Protein AF-A0A7J8YFL5-F1 (afdb_monomer)

InterPro domains:
  IPR005123 Oxoglutarate/iron-dependent dioxygenase domain [PS51471] (5-113)
  IPR039575 Prolyl 3-hydroxylase [PTHR14049] (1-315)
  IPR044862 Prolyl 4-hydroxylase alpha subunit, Fe(2+) 2OG dioxygenase domain [PF13640] (27-111)

Structure (mmCIF, N/CA/C/O backbone):
data_AF-A0A7J8YFL5-F1
#
_entry.id   AF-A0A7J8YFL5-F1
#
loop_
_atom_site.group_PDB
_atom_site.id
_atom_site.type_symbol
_atom_site.label_atom_id
_atom_site.label_alt_id
_atom_site.label_comp_id
_atom_site.label_asym_id
_atom_site.label_entity_id
_atom_site.label_seq_id
_atom_site.pdbx_PDB_ins_code
_atom_site.Cartn_x
_atom_site.Cartn_y
_atom_site.Cartn_z
_atom_site.occupancy
_atom_site.B_iso_or_equiv
_atom_site.auth_seq_id
_atom_site.auth_comp_id
_atom_site.auth_asym_id
_atom_site.auth_atom_id
_atom_site.pdbx_PDB_model_num
ATOM 1 N N . ARG A 1 1 ? 15.145 -11.998 -7.027 1.00 81.50 1 ARG A N 1
ATOM 2 C CA . ARG A 1 1 ? 14.182 -12.440 -8.071 1.00 81.50 1 ARG A CA 1
ATOM 3 C C . ARG A 1 1 ? 13.509 -11.292 -8.818 1.00 81.50 1 ARG A C 1
ATOM 5 O O . ARG A 1 1 ? 13.766 -11.182 -10.003 1.00 81.50 1 ARG A O 1
ATOM 12 N N . LEU A 1 2 ? 12.669 -10.441 -8.204 1.00 89.06 2 LEU A N 1
ATOM 13 C CA . LEU A 1 2 ? 12.034 -9.346 -8.968 1.00 89.06 2 LEU A CA 1
ATOM 14 C C . LEU A 1 2 ? 13.072 -8.331 -9.475 1.00 89.06 2 LEU A C 1
ATOM 16 O O . LEU A 1 2 ? 13.098 -8.052 -10.666 1.00 89.06 2 LEU A O 1
ATOM 20 N N . LYS A 1 3 ? 13.992 -7.896 -8.602 1.00 91.50 3 LYS A N 1
ATOM 21 C CA . LYS A 1 3 ? 15.168 -7.089 -8.968 1.00 91.50 3 LYS A CA 1
ATOM 22 C C . LYS A 1 3 ? 15.967 -7.709 -10.123 1.00 91.50 3 LYS A C 1
ATOM 24 O O . LYS A 1 3 ? 16.126 -7.070 -11.149 1.00 91.50 3 LYS A O 1
ATOM 29 N N . GLU A 1 4 ? 16.381 -8.972 -9.990 1.00 90.88 4 GLU A N 1
ATOM 30 C CA . GLU A 1 4 ? 17.092 -9.709 -11.055 1.00 90.88 4 GLU A CA 1
ATOM 31 C C . GLU A 1 4 ? 16.328 -9.685 -12.387 1.00 90.88 4 GLU A C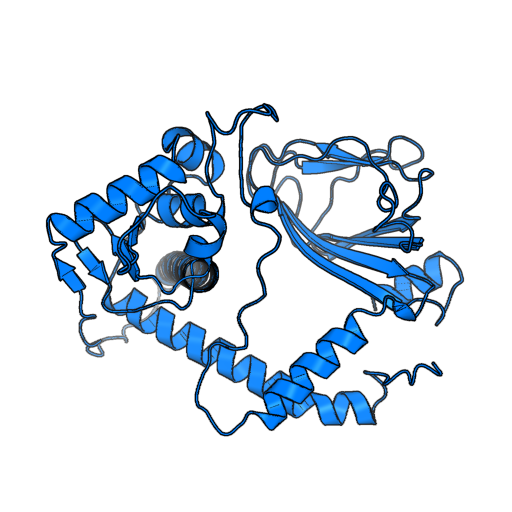 1
ATOM 33 O O . GLU A 1 4 ? 16.935 -9.563 -13.444 1.00 90.88 4 GLU A O 1
ATOM 38 N N . LYS A 1 5 ? 14.989 -9.778 -12.359 1.00 93.62 5 LYS A N 1
ATOM 39 C CA . LYS A 1 5 ? 14.188 -9.745 -13.585 1.00 93.62 5 LYS A CA 1
ATOM 40 C C . LYS A 1 5 ? 14.156 -8.359 -14.227 1.00 93.62 5 LYS A C 1
ATOM 42 O O . LYS A 1 5 ? 14.145 -8.266 -15.452 1.00 93.62 5 LYS A O 1
ATOM 47 N N . VAL A 1 6 ? 14.146 -7.299 -13.419 1.00 95.69 6 VAL A N 1
ATOM 48 C CA . VAL A 1 6 ? 14.286 -5.913 -13.893 1.00 95.69 6 VAL A CA 1
ATOM 49 C C . VAL A 1 6 ? 15.662 -5.719 -14.523 1.00 95.69 6 VAL A C 1
ATOM 51 O O . VAL A 1 6 ? 15.753 -5.230 -15.645 1.00 95.69 6 VAL A O 1
ATOM 54 N N . GLU A 1 7 ? 16.709 -6.179 -13.841 1.00 94.62 7 GLU A N 1
ATOM 55 C CA . GLU A 1 7 ? 18.085 -6.129 -14.328 1.00 94.62 7 GLU A CA 1
ATOM 56 C C . GLU A 1 7 ? 18.258 -6.855 -15.670 1.00 94.62 7 GLU A C 1
ATOM 58 O O . GLU A 1 7 ? 18.759 -6.261 -16.620 1.00 94.6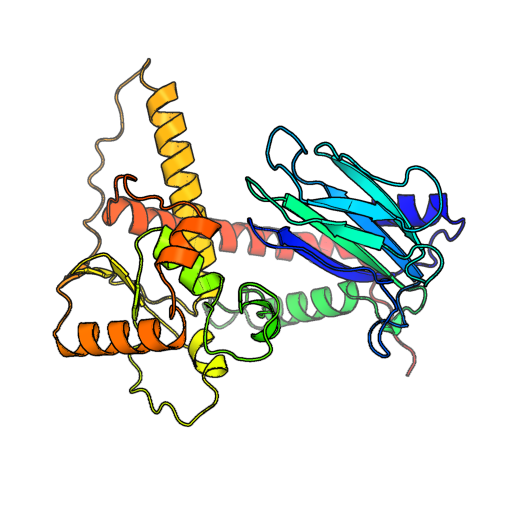2 7 GLU A O 1
ATOM 63 N N . GLU A 1 8 ? 17.763 -8.092 -15.787 1.00 95.56 8 GLU A N 1
ATOM 64 C CA . GLU A 1 8 ? 17.774 -8.877 -17.033 1.00 95.56 8 GLU A CA 1
ATOM 65 C C . GLU A 1 8 ? 16.999 -8.169 -18.160 1.00 95.56 8 GLU A C 1
ATOM 67 O O . GLU A 1 8 ? 17.420 -8.163 -19.315 1.00 95.56 8 GLU A O 1
ATOM 72 N N . THR A 1 9 ? 15.856 -7.553 -17.836 1.00 95.31 9 THR A N 1
ATOM 73 C CA . THR A 1 9 ? 14.994 -6.881 -18.825 1.00 95.31 9 THR A CA 1
ATOM 74 C C . THR A 1 9 ? 15.663 -5.642 -19.419 1.00 95.31 9 THR A C 1
ATOM 76 O O . THR A 1 9 ? 15.479 -5.353 -20.602 1.00 95.31 9 THR A O 1
ATOM 79 N N . PHE A 1 10 ? 16.438 -4.911 -18.616 1.00 95.56 10 PHE A N 1
ATOM 80 C CA . PHE A 1 10 ? 17.089 -3.668 -19.034 1.00 95.56 10 PHE A CA 1
ATOM 81 C C . PHE A 1 10 ? 18.597 -3.803 -19.292 1.00 95.56 10 PHE A C 1
ATOM 83 O O . PHE A 1 10 ? 19.226 -2.802 -19.641 1.00 95.56 10 PHE A O 1
ATOM 90 N N . GLY A 1 11 ? 19.164 -5.009 -19.168 1.00 95.19 11 GLY A N 1
ATOM 91 C CA . GLY A 1 11 ? 20.590 -5.282 -19.374 1.00 95.19 11 GLY A CA 1
ATOM 92 C C . GLY A 1 11 ? 21.482 -4.504 -18.407 1.00 95.19 11 GLY A C 1
ATOM 93 O O . GLY A 1 11 ? 22.423 -3.838 -18.839 1.00 95.19 11 GLY A O 1
ATOM 94 N N . CYS A 1 12 ? 21.111 -4.498 -17.126 1.00 91.62 12 CYS A N 1
ATOM 95 C CA . CYS A 1 12 ? 21.795 -3.766 -16.059 1.00 91.62 12 CYS A CA 1
ATOM 96 C C . CYS A 1 12 ? 22.058 -4.631 -14.822 1.00 91.62 12 CYS A C 1
ATOM 98 O O . CYS A 1 12 ? 21.867 -4.213 -13.679 1.00 91.62 12 CYS A O 1
ATOM 100 N N . GLU A 1 13 ? 22.470 -5.870 -15.064 1.00 91.19 13 GLU A N 1
ATOM 101 C CA . GLU A 1 13 ? 22.782 -6.859 -14.041 1.00 91.19 13 GLU A CA 1
ATOM 102 C C . GLU A 1 13 ? 23.753 -6.322 -12.990 1.00 91.19 13 GLU A C 1
ATOM 104 O O . GLU A 1 13 ? 24.840 -5.842 -13.308 1.00 91.19 13 GLU A O 1
ATOM 109 N N . TYR A 1 14 ? 23.358 -6.455 -11.718 1.00 85.81 14 TYR A N 1
ATOM 110 C CA . TYR A 1 14 ? 24.109 -6.007 -10.541 1.00 85.81 14 TYR A CA 1
ATOM 111 C C . TYR A 1 14 ? 24.284 -4.486 -10.403 1.00 85.81 14 TYR A C 1
ATOM 113 O O . TYR A 1 14 ? 25.015 -4.042 -9.517 1.00 85.81 14 TYR A O 1
ATOM 121 N N . GLU A 1 15 ? 23.618 -3.682 -11.233 1.00 90.44 15 GLU A N 1
ATOM 122 C CA . GLU A 1 15 ? 23.730 -2.218 -11.206 1.00 90.44 15 GLU A CA 1
ATOM 123 C C . GLU A 1 15 ? 22.606 -1.542 -10.413 1.00 90.44 15 GLU A C 1
ATOM 125 O O . GLU A 1 15 ? 22.620 -0.320 -10.270 1.00 90.44 15 GLU A O 1
ATOM 130 N N . LEU A 1 16 ? 21.619 -2.299 -9.918 1.00 92.56 16 LEU A N 1
ATOM 131 C CA . LEU A 1 16 ? 20.460 -1.738 -9.225 1.00 92.56 16 LEU A CA 1
ATOM 132 C C . LEU A 1 16 ? 20.540 -1.907 -7.711 1.00 92.56 16 LEU A C 1
ATOM 134 O O . LEU A 1 16 ? 21.019 -2.914 -7.193 1.00 92.56 16 LEU A O 1
ATOM 138 N N . VAL A 1 17 ? 19.972 -0.948 -6.993 1.00 92.25 17 VAL A N 1
ATOM 139 C CA . VAL A 1 17 ? 19.545 -1.077 -5.597 1.00 92.25 17 VAL A CA 1
ATOM 140 C C . VAL A 1 17 ? 18.040 -0.851 -5.512 1.00 92.25 17 VAL A C 1
ATOM 142 O O . VAL A 1 17 ? 17.456 -0.171 -6.362 1.00 92.25 17 VAL A O 1
ATOM 145 N N . THR A 1 18 ? 17.399 -1.442 -4.507 1.00 93.00 18 THR A N 1
ATOM 146 C CA . THR A 1 18 ? 16.000 -1.129 -4.201 1.00 93.00 18 THR A CA 1
ATOM 147 C C . THR A 1 18 ? 15.978 0.239 -3.528 1.00 93.00 18 THR A C 1
ATOM 149 O O . THR A 1 18 ? 16.601 0.421 -2.489 1.00 93.00 18 THR A O 1
ATOM 152 N N . GLU A 1 19 ? 15.313 1.214 -4.139 1.00 93.50 19 GLU A N 1
ATOM 153 C CA . GLU A 1 19 ? 15.181 2.565 -3.581 1.00 93.50 19 GLU A CA 1
ATOM 154 C C . GLU A 1 19 ? 14.078 2.631 -2.532 1.00 93.50 19 GLU A C 1
ATOM 156 O O . GLU A 1 19 ? 14.226 3.282 -1.498 1.00 93.50 19 GLU A O 1
ATOM 161 N N . PHE A 1 20 ? 12.960 1.968 -2.824 1.00 91.88 20 PHE A N 1
ATOM 162 C CA . PHE A 1 20 ? 11.805 1.918 -1.948 1.00 91.88 20 PHE A CA 1
ATOM 163 C C . PHE A 1 20 ? 10.905 0.733 -2.306 1.00 91.88 20 PHE A C 1
ATOM 165 O O . PHE A 1 20 ? 10.709 0.420 -3.488 1.00 91.88 20 PHE A O 1
ATOM 172 N N . THR A 1 21 ? 10.300 0.133 -1.285 1.00 89.62 21 THR A N 1
ATOM 173 C CA . THR A 1 21 ? 9.341 -0.963 -1.403 1.00 89.62 21 THR A CA 1
ATOM 174 C C . THR A 1 21 ? 8.010 -0.549 -0.786 1.00 89.62 21 THR A C 1
ATOM 176 O O . THR A 1 21 ? 7.901 -0.294 0.410 1.00 89.62 21 THR A O 1
ATOM 179 N N . GLY A 1 22 ? 6.958 -0.515 -1.599 1.00 88.06 22 GLY A N 1
ATOM 180 C CA . GLY A 1 22 ? 5.602 -0.211 -1.162 1.00 88.06 22 GLY A CA 1
ATOM 181 C C . GLY A 1 22 ? 4.697 -1.432 -1.243 1.00 88.06 22 GLY A C 1
ATOM 182 O O . GLY A 1 22 ? 4.416 -1.917 -2.337 1.00 88.06 22 GLY A O 1
ATOM 183 N N . LEU A 1 23 ? 4.164 -1.885 -0.108 1.00 85.25 23 LEU A N 1
ATOM 184 C CA . LEU A 1 23 ? 2.958 -2.713 -0.090 1.00 85.25 23 LEU A CA 1
ATOM 185 C C . LEU A 1 23 ? 1.747 -1.778 -0.086 1.00 85.25 23 LEU A C 1
ATOM 187 O O . LEU A 1 23 ? 1.500 -1.082 0.897 1.00 85.25 23 LEU A O 1
ATOM 191 N N . ILE A 1 24 ? 1.027 -1.724 -1.201 1.00 85.69 24 ILE A N 1
ATOM 192 C CA . ILE A 1 24 ? 0.003 -0.714 -1.452 1.00 85.69 24 ILE A CA 1
ATOM 193 C C . ILE A 1 24 ? -1.353 -1.386 -1.597 1.00 85.69 24 ILE A C 1
ATOM 195 O O . ILE A 1 24 ? -1.534 -2.279 -2.427 1.00 85.69 24 ILE A 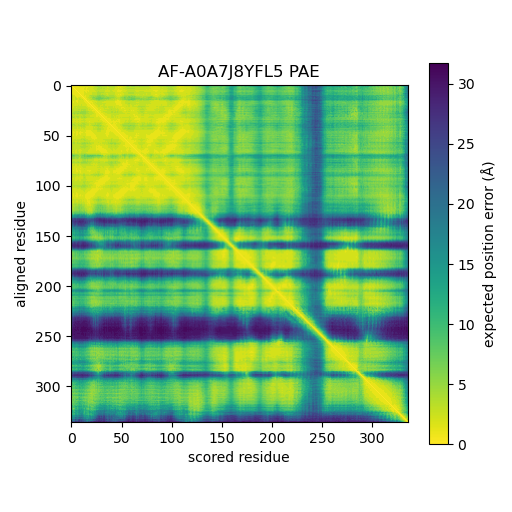O 1
ATOM 199 N N . SER A 1 25 ? -2.306 -0.889 -0.817 1.00 84.88 25 SER A N 1
ATOM 200 C CA . SER A 1 25 ? -3.723 -1.163 -0.985 1.00 84.88 25 SER A CA 1
ATOM 201 C C . SER A 1 25 ? -4.426 0.058 -1.580 1.00 84.88 25 SER A C 1
ATOM 203 O O . SER A 1 25 ? -4.285 1.175 -1.079 1.00 84.88 25 SER A O 1
ATOM 205 N N . TRP A 1 26 ? -5.205 -0.174 -2.633 1.00 85.25 26 TRP A N 1
ATOM 206 C CA . TRP A 1 26 ? -6.111 0.804 -3.221 1.00 85.25 26 TRP A CA 1
ATOM 207 C C . TRP A 1 26 ? -7.545 0.368 -2.942 1.00 85.25 26 TRP A C 1
ATOM 209 O O . TRP A 1 26 ? -8.036 -0.606 -3.516 1.00 85.25 26 TRP A O 1
ATOM 219 N N . SER A 1 27 ? -8.213 1.088 -2.047 1.00 82.44 27 SER A N 1
ATOM 220 C CA . SER A 1 27 ? -9.630 0.879 -1.743 1.00 82.44 27 SER A CA 1
ATOM 221 C C . SER A 1 27 ? -10.528 1.564 -2.770 1.00 82.44 27 SER A C 1
ATOM 223 O O . SER A 1 27 ? -10.075 2.400 -3.552 1.00 82.44 27 SER A O 1
ATOM 225 N N . ARG A 1 28 ? -11.823 1.249 -2.732 1.00 83.50 28 ARG A N 1
ATOM 226 C CA . ARG A 1 28 ? -12.833 1.898 -3.570 1.00 83.50 28 ARG A CA 1
ATOM 227 C C . ARG A 1 28 ? -12.719 3.430 -3.544 1.00 83.50 28 ARG A C 1
ATOM 229 O O . ARG A 1 28 ? -12.615 4.030 -2.477 1.00 83.50 28 ARG A O 1
ATOM 236 N N . GLY A 1 29 ? -12.767 4.064 -4.713 1.00 82.75 29 GLY A N 1
ATOM 237 C CA . GLY A 1 29 ? -12.599 5.509 -4.882 1.00 82.75 29 GLY A CA 1
ATOM 238 C C . GLY A 1 29 ? -11.142 5.968 -5.017 1.00 82.75 29 GLY A C 1
ATOM 239 O O . GLY A 1 29 ? -10.897 7.111 -5.403 1.00 82.75 29 GLY A O 1
ATOM 240 N N . ALA A 1 30 ? -10.162 5.108 -4.721 1.00 86.06 30 ALA A N 1
ATOM 241 C CA . ALA A 1 30 ? -8.756 5.436 -4.913 1.00 86.06 30 ALA A CA 1
ATOM 242 C C . ALA A 1 30 ? -8.391 5.395 -6.404 1.00 86.06 30 ALA A C 1
ATOM 244 O O . ALA A 1 30 ? -8.772 4.476 -7.125 1.00 86.06 30 ALA A O 1
ATOM 245 N N . SER A 1 31 ? -7.637 6.398 -6.848 1.00 91.38 31 SER A N 1
ATOM 246 C CA . SER A 1 31 ? -7.101 6.533 -8.206 1.00 91.38 31 SER A CA 1
ATOM 247 C C . SER A 1 31 ? -5.838 7.390 -8.176 1.00 91.38 31 SER A C 1
ATOM 249 O O . SER A 1 31 ? -5.602 8.133 -7.217 1.00 91.38 31 SER A O 1
ATOM 251 N N . ILE A 1 32 ? -5.026 7.317 -9.228 1.00 92.81 32 ILE A N 1
ATOM 252 C CA . ILE A 1 32 ? -3.908 8.240 -9.428 1.00 92.81 32 ILE A CA 1
ATOM 253 C C . ILE A 1 32 ? -3.856 8.682 -10.884 1.00 92.81 32 ILE A C 1
ATOM 255 O O . ILE A 1 32 ? -3.864 7.866 -11.803 1.00 92.81 32 ILE A O 1
ATOM 259 N N . GLY A 1 33 ? -3.831 10.000 -11.086 1.00 93.62 33 GLY A N 1
ATOM 260 C CA . GLY A 1 33 ? -3.781 10.601 -12.416 1.00 93.62 33 GLY A CA 1
ATOM 261 C C . GLY A 1 33 ? -2.450 10.355 -13.127 1.00 93.62 33 GLY A C 1
ATOM 262 O O . GLY A 1 33 ? -1.531 9.759 -12.572 1.00 93.62 33 GLY A O 1
ATOM 263 N N . TRP A 1 34 ? -2.340 10.844 -14.359 1.00 96.94 34 TRP A N 1
ATOM 264 C CA . TRP A 1 34 ? -1.144 10.684 -15.186 1.00 96.94 34 TRP A CA 1
ATOM 265 C C . TRP A 1 34 ? 0.120 11.233 -14.517 1.00 96.94 34 TRP A C 1
ATOM 267 O O . TRP A 1 34 ? 0.177 12.406 -14.143 1.00 96.94 34 TRP A O 1
ATOM 277 N N . HIS A 1 35 ? 1.136 10.383 -14.389 1.00 96.94 35 HIS A N 1
ATOM 278 C CA . HIS A 1 35 ? 2.434 10.727 -13.821 1.00 96.94 35 HIS A CA 1
ATOM 279 C C . HIS A 1 35 ? 3.547 9.798 -14.321 1.00 96.94 35 HIS A C 1
ATOM 281 O O . HIS A 1 35 ? 3.283 8.735 -14.871 1.00 96.94 35 HIS A O 1
ATOM 287 N N . SER A 1 36 ? 4.797 10.210 -14.114 1.00 97.56 36 SER A N 1
ATOM 288 C CA . SER A 1 36 ? 5.959 9.320 -14.094 1.00 97.56 36 SER A CA 1
ATOM 289 C C . SER A 1 36 ? 6.430 9.133 -12.651 1.00 97.56 36 SER A C 1
ATOM 291 O O . SER A 1 36 ? 6.168 9.982 -11.790 1.00 97.56 36 SER A O 1
ATOM 293 N N . ASP A 1 37 ? 7.137 8.040 -12.381 1.00 97.25 37 ASP A N 1
ATOM 294 C CA . ASP A 1 37 ? 7.634 7.722 -11.040 1.00 97.25 37 ASP A CA 1
ATOM 295 C C . ASP A 1 37 ? 8.764 8.659 -10.587 1.00 97.25 37 ASP A C 1
ATOM 297 O O . ASP A 1 37 ? 8.987 8.812 -9.388 1.00 97.25 37 ASP A O 1
ATOM 301 N N . ASP A 1 38 ? 9.426 9.337 -11.529 1.00 96.25 38 ASP A N 1
ATOM 302 C CA . ASP A 1 38 ? 10.481 10.329 -11.295 1.00 96.25 38 ASP A CA 1
ATOM 303 C C . ASP A 1 38 ? 9.972 11.792 -11.289 1.00 96.25 38 ASP A C 1
ATOM 305 O O . ASP A 1 38 ? 10.760 12.739 -11.361 1.00 96.25 38 ASP A O 1
ATOM 309 N N . ASN A 1 39 ? 8.657 12.032 -11.261 1.00 94.88 39 ASN A N 1
ATOM 310 C CA . ASN A 1 39 ? 8.062 13.343 -11.573 1.00 94.88 39 ASN A CA 1
ATOM 311 C C . ASN A 1 39 ? 8.361 14.488 -10.576 1.00 94.88 39 ASN A C 1
ATOM 313 O O . ASN A 1 39 ? 7.983 15.635 -10.829 1.00 94.88 39 ASN A O 1
ATOM 317 N N . ARG A 1 40 ? 9.028 14.216 -9.449 1.00 93.12 40 ARG A N 1
ATOM 318 C CA . ARG A 1 40 ? 9.349 15.196 -8.397 1.00 93.12 40 ARG A CA 1
ATOM 319 C C . ARG A 1 40 ? 10.835 15.172 -8.052 1.00 93.12 40 ARG A C 1
ATOM 321 O O . ARG A 1 40 ? 11.442 14.112 -8.145 1.00 93.12 40 ARG A O 1
ATOM 328 N N . PRO A 1 41 ? 11.423 16.290 -7.576 1.00 92.75 41 PRO A N 1
ATOM 329 C CA . PRO A 1 41 ? 12.853 16.356 -7.265 1.00 92.75 41 PRO A CA 1
ATOM 330 C C . PRO A 1 41 ? 13.359 15.249 -6.331 1.00 92.75 41 PRO A C 1
ATOM 332 O O . PRO A 1 41 ? 14.433 14.717 -6.565 1.00 92.75 41 PRO A O 1
ATOM 335 N N . TYR A 1 42 ? 12.574 14.871 -5.318 1.00 89.75 42 TYR A N 1
ATOM 336 C CA . TYR A 1 42 ? 12.931 13.821 -4.354 1.00 89.75 42 TYR A CA 1
ATOM 337 C C . TYR A 1 42 ? 12.674 12.388 -4.853 1.00 89.75 42 TYR A C 1
ATOM 339 O O . TYR A 1 42 ? 12.856 11.449 -4.088 1.00 89.75 42 TYR A O 1
ATOM 347 N N . LEU A 1 43 ? 12.190 12.228 -6.088 1.00 94.69 43 LEU A N 1
ATOM 348 C CA . LEU A 1 43 ? 11.950 10.941 -6.749 1.00 94.69 43 LEU A CA 1
ATOM 349 C C . LEU A 1 43 ? 12.860 10.743 -7.970 1.00 94.69 43 LEU A C 1
ATOM 351 O O . LEU A 1 43 ? 12.786 9.714 -8.639 1.00 94.69 43 LEU A O 1
ATOM 355 N N . LYS A 1 44 ? 13.708 11.730 -8.290 1.00 95.62 44 LYS A N 1
ATOM 356 C CA . LYS A 1 44 ? 14.528 11.740 -9.509 1.00 95.62 44 LYS A CA 1
ATOM 357 C C . LYS A 1 44 ? 15.576 10.637 -9.571 1.00 95.62 44 LYS A C 1
ATOM 359 O O . LYS A 1 44 ? 16.063 10.343 -10.654 1.00 95.62 44 LYS A O 1
ATOM 364 N N . GLN A 1 45 ? 15.902 10.034 -8.437 1.00 96.00 45 GLN A N 1
ATOM 365 C CA . GLN A 1 45 ? 16.807 8.899 -8.323 1.00 96.00 45 GLN A CA 1
ATOM 366 C C . GLN A 1 45 ? 16.236 7.587 -8.885 1.00 96.00 45 GLN A C 1
ATOM 368 O O . GLN A 1 45 ? 16.965 6.603 -8.958 1.00 96.00 45 GLN A O 1
ATOM 373 N N . ARG A 1 46 ? 14.938 7.520 -9.208 1.00 97.75 46 ARG A N 1
ATOM 374 C CA . ARG A 1 46 ? 14.292 6.290 -9.678 1.00 97.75 46 ARG A CA 1
ATOM 375 C C . ARG A 1 46 ? 14.593 6.067 -11.157 1.00 97.75 46 ARG A C 1
ATOM 377 O O . ARG A 1 46 ? 14.249 6.897 -11.991 1.00 97.75 46 ARG A O 1
ATOM 384 N N . ASP A 1 47 ? 15.180 4.920 -11.475 1.00 98.00 47 ASP A N 1
ATOM 385 C CA . ASP A 1 47 ? 15.488 4.497 -12.844 1.00 98.00 47 ASP A CA 1
ATOM 386 C C . ASP A 1 47 ? 14.421 3.543 -13.393 1.00 98.00 47 ASP A C 1
ATOM 388 O O . ASP A 1 47 ? 13.978 3.665 -14.539 1.00 98.00 47 ASP A O 1
ATOM 392 N N . PHE A 1 48 ? 13.977 2.597 -12.561 1.00 98.38 48 PHE A N 1
ATOM 393 C CA . PHE A 1 48 ? 13.057 1.532 -12.957 1.00 98.38 48 PHE A CA 1
ATOM 394 C C . PHE A 1 48 ? 11.991 1.288 -11.897 1.00 98.38 48 PHE A C 1
ATOM 396 O O . PHE A 1 48 ? 12.152 1.622 -10.722 1.00 98.38 48 PHE A O 1
ATOM 403 N N . THR A 1 49 ? 10.889 0.677 -12.310 1.00 97.94 49 THR A N 1
ATOM 404 C CA . THR A 1 49 ? 9.788 0.316 -11.420 1.00 97.94 49 THR A CA 1
ATOM 405 C C . THR A 1 49 ? 9.267 -1.065 -11.770 1.00 97.94 49 THR A C 1
ATOM 407 O O . THR A 1 49 ? 9.217 -1.445 -12.942 1.00 97.94 49 THR A O 1
ATOM 410 N N . ALA A 1 50 ? 8.904 -1.827 -10.742 1.00 97.88 50 ALA A N 1
ATOM 411 C CA . ALA A 1 50 ? 8.211 -3.096 -10.873 1.00 97.88 50 ALA A CA 1
ATOM 412 C C . ALA A 1 50 ? 6.967 -3.101 -9.983 1.00 97.88 50 ALA A C 1
ATOM 414 O O . ALA A 1 50 ? 7.067 -2.936 -8.770 1.00 97.88 50 ALA A O 1
ATOM 415 N N . VAL A 1 51 ? 5.800 -3.333 -10.579 1.00 97.44 51 VAL A N 1
ATOM 416 C CA . VAL A 1 51 ? 4.524 -3.485 -9.871 1.00 97.44 51 VAL A CA 1
ATOM 417 C C . VAL A 1 51 ? 4.138 -4.957 -9.899 1.00 97.44 51 VAL A C 1
ATOM 419 O O . VAL A 1 51 ? 3.818 -5.482 -10.963 1.00 97.44 51 VAL A O 1
ATOM 422 N N . CYS A 1 52 ? 4.175 -5.621 -8.745 1.00 96.75 52 CYS A N 1
ATOM 423 C CA . CYS A 1 52 ? 3.749 -7.009 -8.576 1.00 96.75 52 CYS A CA 1
ATOM 424 C C . CYS A 1 52 ? 2.329 -7.058 -8.002 1.00 96.75 52 CYS A C 1
ATOM 426 O O . CYS A 1 52 ? 2.057 -6.466 -6.956 1.00 96.75 52 CYS A O 1
ATOM 428 N N . TYR A 1 53 ? 1.422 -7.760 -8.673 1.00 95.12 53 TYR A N 1
ATOM 429 C CA . TYR A 1 53 ? 0.018 -7.845 -8.283 1.00 95.12 53 TYR A CA 1
ATOM 430 C C . TYR A 1 53 ? -0.224 -8.994 -7.308 1.00 95.12 53 TYR A C 1
ATOM 432 O O . TYR A 1 53 ? 0.150 -10.138 -7.561 1.00 95.12 53 TYR A O 1
ATOM 440 N N . LEU A 1 54 ? -0.864 -8.690 -6.178 1.00 94.06 54 LEU A N 1
ATOM 441 C CA . LEU A 1 54 ? -1.126 -9.652 -5.102 1.00 94.06 54 LEU A CA 1
ATOM 442 C C . LEU A 1 54 ? -2.541 -10.239 -5.166 1.00 94.06 54 LEU A C 1
ATOM 444 O O . LEU A 1 54 ? -2.834 -11.218 -4.484 1.00 94.06 54 LEU A O 1
ATOM 448 N N . ASN A 1 55 ? -3.405 -9.668 -6.003 1.00 90.88 55 ASN A N 1
ATOM 449 C CA . ASN A 1 55 ? -4.746 -10.154 -6.291 1.00 90.88 55 ASN A CA 1
ATOM 450 C C . ASN A 1 55 ? -5.172 -9.790 -7.728 1.00 90.88 55 ASN A C 1
ATOM 452 O O . ASN A 1 55 ? -4.430 -9.124 -8.449 1.00 90.88 55 ASN A O 1
ATOM 456 N N . SER A 1 56 ? -6.316 -10.306 -8.184 1.00 95.19 56 SER A N 1
ATOM 457 C CA . SER A 1 56 ? -6.682 -10.357 -9.608 1.00 95.19 56 SER A CA 1
ATOM 458 C C . SER A 1 56 ? -7.836 -9.421 -9.972 1.00 95.19 56 SER A C 1
ATOM 460 O O . SER A 1 56 ? -8.872 -9.398 -9.300 1.00 95.19 56 SER A O 1
ATOM 462 N N . TYR A 1 57 ? -7.700 -8.725 -11.100 1.00 96.62 57 TYR A N 1
ATOM 463 C CA . TYR A 1 57 ? -8.761 -7.913 -11.691 1.00 96.62 57 TYR A CA 1
ATOM 464 C C . TYR A 1 57 ? -9.950 -8.775 -12.145 1.00 96.62 57 TYR A C 1
ATOM 466 O O . TYR A 1 57 ? -9.779 -9.876 -12.671 1.00 96.62 57 TYR A O 1
ATOM 474 N N . GLY A 1 58 ? -11.171 -8.281 -11.932 1.00 94.38 58 GLY A N 1
ATOM 475 C CA . GLY A 1 58 ? -12.425 -8.966 -12.268 1.00 94.38 58 GLY A CA 1
ATOM 476 C C . GLY A 1 58 ? -12.790 -10.126 -11.334 1.00 94.38 58 GLY A C 1
ATOM 477 O O . GLY A 1 58 ? -13.851 -10.727 -11.496 1.00 94.38 58 GLY A O 1
ATOM 478 N N . LYS A 1 59 ? -11.930 -10.444 -10.359 1.00 92.00 59 LYS A N 1
ATOM 479 C CA . LYS A 1 59 ? -12.202 -11.422 -9.299 1.00 92.00 59 LYS A CA 1
ATOM 480 C C . LYS A 1 59 ? -12.173 -10.773 -7.920 1.00 92.00 59 LYS A C 1
ATOM 482 O O . LYS A 1 59 ? -13.133 -10.913 -7.172 1.00 92.00 59 LYS A O 1
ATOM 487 N N . ASP A 1 60 ? -11.075 -10.094 -7.599 1.00 88.06 60 ASP A N 1
ATOM 488 C CA . ASP A 1 60 ? -10.821 -9.531 -6.271 1.00 88.06 60 ASP A CA 1
ATOM 489 C C . ASP A 1 60 ? -11.061 -8.007 -6.243 1.00 88.06 60 ASP A C 1
ATOM 491 O O . ASP A 1 60 ? -11.380 -7.448 -5.194 1.00 88.06 60 ASP A O 1
ATOM 495 N N . PHE A 1 61 ? -10.957 -7.336 -7.397 1.00 92.50 61 PHE A N 1
ATOM 496 C CA . PHE A 1 61 ? -11.292 -5.918 -7.565 1.00 92.50 61 PHE A CA 1
ATOM 497 C C . PHE A 1 61 ? -11.804 -5.592 -8.980 1.00 92.50 61 PHE A C 1
ATOM 499 O O . PHE A 1 61 ? -11.495 -6.295 -9.945 1.00 92.50 61 PHE A O 1
ATOM 506 N N . GLU A 1 62 ? -12.571 -4.505 -9.102 1.00 95.94 62 GLU A N 1
ATOM 507 C CA . GLU A 1 62 ? -13.009 -3.894 -10.367 1.00 95.94 62 GLU A CA 1
ATOM 508 C C . GLU A 1 62 ? -12.590 -2.415 -10.419 1.00 95.94 62 GLU A C 1
ATOM 510 O O . GLU A 1 62 ? -12.379 -1.782 -9.381 1.00 95.94 62 GLU A O 1
ATOM 515 N N . GLY A 1 63 ? -12.458 -1.860 -11.629 1.00 96.44 63 GLY A N 1
ATOM 516 C CA . GLY A 1 63 ? -11.688 -0.625 -11.826 1.00 96.44 63 GLY A CA 1
ATOM 517 C C . GLY A 1 63 ? -10.216 -0.845 -11.454 1.00 96.44 63 GLY A C 1
ATOM 518 O O . GLY A 1 63 ? -9.722 -1.971 -11.548 1.00 96.44 63 GLY A O 1
ATOM 519 N N . GLY A 1 64 ? -9.508 0.196 -11.022 1.00 96.31 64 GLY A N 1
ATOM 520 C CA . GLY A 1 64 ? -8.098 0.114 -10.625 1.00 96.31 64 GLY A CA 1
ATOM 521 C C . GLY A 1 64 ? -7.136 -0.393 -11.713 1.00 96.31 64 GLY A C 1
ATOM 522 O O . GLY A 1 64 ? -6.075 -0.940 -11.392 1.00 96.31 64 GLY A O 1
ATOM 523 N N . LEU A 1 65 ? -7.502 -0.288 -12.988 1.00 97.62 65 LEU A N 1
ATOM 524 C CA . LEU A 1 65 ? -6.685 -0.705 -14.117 1.00 97.62 65 LEU A CA 1
ATOM 525 C C . LEU A 1 65 ? -5.483 0.220 -14.278 1.00 97.62 65 LEU A C 1
ATOM 527 O O . LEU A 1 65 ? -5.562 1.432 -14.087 1.00 97.62 65 LEU A O 1
ATOM 531 N N . PHE A 1 66 ? -4.349 -0.377 -14.637 1.00 97.94 66 PHE A N 1
ATOM 532 C CA . PHE A 1 66 ? -3.101 0.347 -14.829 1.00 97.94 66 PHE A CA 1
ATOM 533 C C . PHE A 1 66 ? -2.932 0.716 -16.298 1.00 97.94 66 PHE A C 1
ATOM 535 O O . PHE A 1 66 ? -2.949 -0.164 -17.162 1.00 97.94 66 PHE A O 1
ATOM 542 N N . HIS A 1 67 ? -2.776 2.005 -16.578 1.00 98.06 67 HIS A N 1
ATOM 543 C CA . HIS A 1 67 ? -2.722 2.538 -17.932 1.00 98.06 67 HIS A CA 1
ATOM 544 C C . HIS A 1 67 ? -1.377 3.182 -18.225 1.00 98.06 67 HIS A C 1
ATOM 546 O O . HIS A 1 67 ? -0.909 3.994 -17.433 1.00 98.06 67 HIS A O 1
ATOM 552 N N . PHE A 1 68 ? -0.823 2.915 -19.403 1.00 98.12 68 PHE A N 1
ATOM 553 C CA . PHE A 1 68 ? 0.259 3.696 -19.991 1.00 98.12 68 PHE A CA 1
ATOM 554 C C . PHE A 1 68 ? -0.306 4.661 -21.029 1.00 98.12 68 PHE A C 1
ATOM 556 O O . PHE A 1 68 ? -1.201 4.319 -21.807 1.00 98.12 68 PHE A O 1
ATOM 563 N N . GLN A 1 69 ? 0.217 5.884 -21.036 1.00 96.75 69 GLN A N 1
ATOM 564 C CA . GLN A 1 69 ? -0.196 6.910 -21.988 1.00 96.75 69 GLN A CA 1
ATOM 565 C C . GLN A 1 69 ? 0.229 6.540 -23.418 1.00 96.75 69 GLN A C 1
ATOM 567 O O . GLN A 1 69 ? -0.534 6.727 -24.369 1.00 96.75 69 GLN A O 1
ATOM 572 N N . ASP A 1 70 ? 1.424 5.961 -23.541 1.00 93.50 70 ASP A N 1
ATOM 573 C CA . ASP A 1 70 ? 2.066 5.577 -24.792 1.00 93.50 70 ASP A CA 1
ATOM 574 C C . ASP A 1 70 ? 2.586 4.131 -24.713 1.00 93.50 70 ASP A C 1
ATOM 576 O O . ASP A 1 70 ? 2.852 3.609 -23.633 1.00 93.50 70 ASP A O 1
ATOM 580 N N . GLY A 1 71 ? 2.754 3.485 -25.870 1.00 89.88 71 GLY A N 1
ATOM 581 C CA . GLY A 1 71 ? 3.215 2.095 -25.962 1.00 89.88 71 GLY A CA 1
ATOM 582 C C . GLY A 1 71 ? 2.089 1.057 -25.954 1.00 89.88 71 GLY A C 1
ATOM 583 O O . GLY A 1 71 ? 0.908 1.396 -25.977 1.00 89.88 71 GLY A O 1
ATOM 584 N N . GLU A 1 72 ? 2.472 -0.220 -25.982 1.00 90.25 72 GLU A N 1
ATOM 585 C CA . GLU A 1 72 ? 1.562 -1.364 -25.890 1.00 90.25 72 GLU A CA 1
ATOM 586 C C . GLU A 1 72 ? 2.130 -2.409 -24.911 1.00 90.25 72 GLU A C 1
ATOM 588 O O . GLU A 1 72 ? 3.337 -2.666 -24.947 1.00 90.25 72 GLU A O 1
ATOM 593 N N . PRO A 1 73 ? 1.288 -3.060 -24.090 1.00 93.31 73 PRO A N 1
ATOM 594 C CA . PRO A 1 73 ? -0.152 -2.817 -23.950 1.00 93.31 73 PRO A CA 1
ATOM 595 C C . PRO A 1 73 ? -0.466 -1.497 -23.221 1.00 93.31 73 PRO A C 1
ATOM 597 O O . PRO A 1 73 ? 0.142 -1.181 -22.202 1.00 93.31 73 PRO A O 1
ATOM 600 N N . LYS A 1 74 ? -1.463 -0.747 -23.710 1.00 95.00 74 LYS A N 1
ATOM 601 C CA . LYS A 1 74 ? -1.898 0.518 -23.073 1.00 95.00 74 LYS A CA 1
ATOM 602 C C . LYS A 1 74 ? -2.581 0.352 -21.725 1.00 95.00 74 LYS A C 1
ATOM 604 O O . LYS A 1 74 ? -2.539 1.261 -20.908 1.00 95.00 74 LYS A O 1
ATOM 609 N N . THR A 1 75 ? -3.244 -0.776 -21.509 1.00 97.44 75 THR A N 1
ATOM 610 C CA . THR A 1 75 ? -3.982 -1.061 -20.278 1.00 97.44 75 THR A CA 1
ATOM 611 C C . THR A 1 75 ? -3.640 -2.463 -19.819 1.00 97.44 75 THR A C 1
ATOM 613 O O . THR A 1 75 ? -3.711 -3.406 -20.608 1.00 97.44 75 THR A O 1
ATOM 616 N N . ILE A 1 76 ? -3.308 -2.601 -18.541 1.00 96.94 76 ILE A N 1
ATOM 617 C CA . ILE A 1 76 ? -3.032 -3.880 -17.900 1.00 96.94 76 ILE A CA 1
ATOM 618 C C . ILE A 1 76 ? -4.243 -4.284 -17.066 1.00 96.94 76 ILE A C 1
ATOM 620 O O . ILE A 1 76 ? -4.617 -3.569 -16.137 1.00 96.94 76 ILE A O 1
ATOM 624 N N . ALA A 1 77 ? -4.813 -5.446 -17.383 1.00 96.06 77 ALA A N 1
ATOM 625 C CA . ALA A 1 77 ? -5.775 -6.157 -16.547 1.00 96.06 77 ALA A CA 1
ATOM 626 C C . ALA A 1 77 ? -5.040 -7.318 -15.845 1.00 96.06 77 ALA A C 1
ATOM 628 O O . ALA A 1 77 ? -4.859 -8.371 -16.456 1.00 96.06 77 ALA A O 1
ATOM 629 N N . PRO A 1 78 ? -4.536 -7.106 -14.619 1.00 95.31 78 PRO A N 1
ATOM 630 C CA . PRO A 1 78 ? -3.590 -8.009 -13.970 1.00 95.31 78 PRO A CA 1
ATOM 631 C C . PRO A 1 78 ? -4.266 -9.200 -13.283 1.00 95.31 78 PRO A C 1
ATOM 633 O O . PRO A 1 78 ? -5.359 -9.085 -12.723 1.00 95.31 78 PRO A O 1
ATOM 636 N N . MET A 1 79 ? -3.557 -10.323 -13.242 1.00 96.44 79 MET A N 1
ATOM 637 C CA . MET A 1 79 ? -3.842 -11.470 -12.383 1.00 96.44 79 MET A CA 1
ATOM 638 C C . MET A 1 79 ? -2.852 -11.525 -11.215 1.00 96.44 79 MET A C 1
ATOM 640 O O . MET A 1 79 ? -1.760 -10.958 -11.265 1.00 96.44 79 MET A O 1
ATOM 644 N N . VAL A 1 80 ? -3.215 -12.244 -10.152 1.00 94.75 80 VAL A N 1
ATOM 645 C CA . VAL A 1 80 ? -2.296 -12.492 -9.032 1.00 94.75 80 VAL A CA 1
ATOM 646 C C . VAL A 1 80 ? -0.975 -13.100 -9.520 1.00 94.75 80 VAL A C 1
ATOM 648 O O . VAL A 1 80 ? -0.959 -14.086 -10.256 1.00 94.75 80 VAL A O 1
ATOM 651 N N . GLY A 1 81 ? 0.137 -12.516 -9.078 1.00 92.06 81 GLY A N 1
ATOM 652 C CA . GLY A 1 81 ? 1.492 -12.906 -9.455 1.00 92.06 81 GLY A CA 1
ATOM 653 C C . GLY A 1 81 ? 2.023 -12.239 -10.726 1.00 92.06 81 GLY A C 1
ATOM 654 O O . GLY A 1 81 ? 3.220 -12.369 -10.992 1.00 92.06 81 GLY A O 1
ATOM 655 N N . ASP A 1 82 ? 1.196 -11.510 -11.482 1.00 95.69 82 ASP A N 1
ATOM 656 C CA . ASP A 1 82 ? 1.683 -10.715 -12.608 1.00 95.69 82 ASP A CA 1
ATOM 657 C C . ASP A 1 82 ? 2.616 -9.604 -12.119 1.00 95.69 82 ASP A C 1
ATOM 659 O O . ASP A 1 82 ? 2.407 -8.997 -11.064 1.00 95.69 82 ASP A O 1
ATOM 663 N N . ALA A 1 83 ? 3.636 -9.306 -12.923 1.00 95.88 83 ALA A N 1
ATOM 664 C CA . ALA A 1 83 ? 4.554 -8.204 -12.686 1.00 95.88 83 ALA A CA 1
ATOM 665 C C . ALA A 1 83 ? 4.652 -7.318 -13.929 1.00 95.88 83 ALA A C 1
ATOM 667 O O . ALA A 1 83 ? 4.879 -7.807 -15.036 1.00 95.88 83 ALA A O 1
ATOM 668 N N . VAL A 1 84 ? 4.516 -6.008 -13.735 1.00 96.75 84 VAL A N 1
ATOM 669 C CA . VAL A 1 84 ? 4.700 -4.998 -14.782 1.00 96.75 84 VAL A CA 1
ATOM 670 C C . VAL A 1 84 ? 5.981 -4.236 -14.481 1.00 96.75 84 VAL A C 1
ATOM 672 O O . VAL A 1 84 ? 6.122 -3.691 -13.390 1.00 96.75 84 VAL A O 1
ATOM 675 N N . ILE A 1 85 ? 6.914 -4.223 -15.433 1.00 97.00 85 ILE A N 1
ATOM 676 C CA . ILE A 1 85 ? 8.247 -3.628 -15.288 1.00 97.00 85 ILE A CA 1
ATOM 677 C C . ILE A 1 85 ? 8.427 -2.548 -16.357 1.00 97.00 85 ILE A C 1
ATOM 679 O O . ILE A 1 85 ? 8.172 -2.804 -17.532 1.00 97.00 85 ILE A O 1
ATOM 683 N N . TYR A 1 86 ? 8.860 -1.352 -15.960 1.00 97.38 86 TYR A N 1
ATOM 684 C CA . TYR A 1 86 ? 9.007 -0.198 -16.854 1.00 97.38 86 TYR A CA 1
ATOM 685 C C . TYR A 1 86 ? 10.064 0.798 -16.334 1.00 97.38 86 TYR A C 1
ATOM 687 O O . TYR A 1 86 ? 10.526 0.692 -15.196 1.00 97.38 86 TYR A O 1
ATOM 695 N N . THR A 1 87 ? 10.498 1.745 -17.178 1.00 97.50 87 THR A N 1
ATOM 696 C CA . THR A 1 87 ? 11.409 2.831 -16.752 1.00 97.50 87 THR A CA 1
ATOM 697 C C . THR A 1 87 ? 10.628 3.884 -15.979 1.00 97.50 87 THR A C 1
ATOM 699 O O . THR A 1 87 ? 9.527 4.235 -16.383 1.00 97.50 87 THR A O 1
ATOM 702 N N . ALA A 1 88 ? 11.193 4.419 -14.900 1.00 97.62 88 ALA A N 1
ATOM 703 C CA . ALA A 1 88 ? 10.493 5.351 -14.010 1.00 97.62 88 ALA A CA 1
ATOM 704 C C . ALA A 1 88 ? 10.277 6.756 -14.613 1.00 97.62 88 ALA A C 1
ATOM 706 O O . ALA A 1 88 ? 9.532 7.568 -14.062 1.00 97.62 88 ALA A O 1
ATOM 707 N N . ASP A 1 89 ? 10.937 7.054 -15.733 1.00 96.31 89 ASP A N 1
ATOM 708 C CA . ASP A 1 89 ? 10.925 8.365 -16.374 1.00 96.31 89 ASP A CA 1
ATOM 709 C C . ASP A 1 89 ? 9.681 8.637 -17.238 1.00 96.31 89 ASP A C 1
ATOM 711 O O . ASP A 1 89 ? 8.811 7.791 -17.456 1.00 96.31 89 ASP A O 1
ATOM 715 N N . GLY A 1 90 ? 9.607 9.858 -17.775 1.00 95.19 90 GLY A N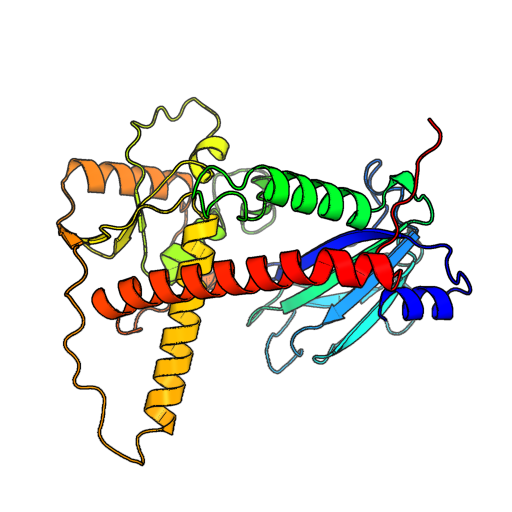 1
ATOM 716 C CA . GLY A 1 90 ? 8.472 10.343 -18.569 1.00 95.19 90 GLY A CA 1
ATOM 717 C C . GLY A 1 90 ? 8.128 9.529 -19.824 1.00 95.19 90 GLY A C 1
ATOM 718 O O . GLY A 1 90 ? 7.070 9.764 -20.405 1.00 95.19 90 GLY A O 1
ATOM 719 N N . ARG A 1 91 ? 8.968 8.567 -20.241 1.00 95.12 91 ARG A N 1
ATOM 720 C CA . ARG A 1 91 ? 8.660 7.654 -21.357 1.00 95.12 91 ARG A CA 1
ATOM 721 C C . ARG A 1 91 ? 7.542 6.674 -21.013 1.00 95.12 91 ARG A C 1
ATOM 723 O O . ARG A 1 91 ? 6.840 6.244 -21.918 1.00 95.12 91 ARG A O 1
ATOM 730 N N . ASN A 1 92 ? 7.367 6.351 -19.733 1.00 96.75 92 ASN A N 1
ATOM 731 C CA . ASN A 1 92 ? 6.312 5.466 -19.244 1.00 96.75 92 ASN A CA 1
ATOM 732 C C . ASN A 1 92 ? 5.360 6.234 -18.326 1.00 96.75 92 ASN A C 1
ATOM 734 O O . ASN A 1 92 ? 5.112 5.833 -17.189 1.00 96.75 92 ASN A O 1
ATOM 738 N N . THR A 1 93 ? 4.831 7.358 -18.816 1.00 97.94 93 THR A N 1
ATOM 739 C CA . THR A 1 93 ? 3.776 8.087 -18.103 1.00 97.94 93 THR A CA 1
ATOM 740 C C . THR A 1 93 ? 2.547 7.189 -17.964 1.00 97.94 93 THR A C 1
ATOM 742 O O . THR A 1 93 ? 2.060 6.636 -18.953 1.00 97.94 93 THR A O 1
ATOM 745 N N . HIS A 1 94 ? 2.050 7.040 -16.741 1.00 98.25 94 HIS A N 1
ATOM 746 C CA . HIS A 1 94 ? 1.017 6.074 -16.400 1.00 98.25 94 HIS A CA 1
ATOM 747 C C . HIS A 1 94 ? -0.001 6.618 -15.394 1.00 98.25 94 HIS A C 1
ATOM 749 O O . HIS A 1 94 ? 0.194 7.663 -14.772 1.00 98.25 94 HIS A O 1
ATOM 755 N N . SER A 1 95 ? -1.126 5.922 -15.264 1.00 97.69 95 SER A N 1
ATOM 756 C CA . SER A 1 95 ? -2.192 6.224 -14.306 1.00 97.69 95 SER A CA 1
ATOM 757 C C . SER A 1 95 ? -2.864 4.941 -13.817 1.00 97.69 95 SER A C 1
ATOM 759 O O . SER A 1 95 ? -2.730 3.885 -14.438 1.00 97.69 95 SER A O 1
ATOM 761 N N . VAL A 1 96 ? -3.580 5.033 -12.698 1.00 97.38 96 VAL A N 1
ATOM 762 C CA . VAL A 1 96 ? -4.500 3.986 -12.239 1.00 97.38 96 VAL A CA 1
ATOM 763 C C . VAL A 1 96 ? -5.883 4.610 -12.165 1.00 97.38 96 VAL A C 1
ATOM 765 O O . VAL A 1 96 ? -6.054 5.629 -11.483 1.00 97.38 96 VAL A O 1
ATOM 768 N N . ASP A 1 97 ? -6.849 4.034 -12.879 1.00 95.88 97 ASP A N 1
ATOM 769 C CA . ASP A 1 97 ? -8.232 4.500 -12.797 1.00 95.88 97 ASP A CA 1
ATOM 770 C C . ASP A 1 97 ? -8.856 4.179 -11.427 1.00 95.88 97 ASP A C 1
ATOM 772 O O . ASP A 1 97 ? -8.250 3.556 -10.553 1.00 95.88 97 ASP A O 1
ATOM 776 N N . GLU A 1 98 ? -10.051 4.707 -11.186 1.00 94.19 98 GLU A N 1
ATOM 777 C CA . GLU A 1 98 ? -10.718 4.531 -9.900 1.00 94.19 98 GLU A CA 1
ATOM 778 C C . GLU A 1 98 ? -11.023 3.056 -9.633 1.00 94.19 98 GLU A C 1
ATOM 780 O O . GLU A 1 98 ? -11.652 2.388 -10.452 1.00 94.19 98 GLU A O 1
ATOM 785 N N . VAL A 1 99 ? -10.632 2.554 -8.459 1.00 92.81 99 VAL A N 1
ATOM 786 C CA . VAL A 1 99 ? -11.132 1.267 -7.958 1.00 92.81 99 VAL A CA 1
ATOM 787 C C . VAL A 1 99 ? -12.624 1.417 -7.675 1.00 92.81 99 VAL A C 1
ATOM 789 O O . VAL A 1 99 ? -13.028 2.187 -6.804 1.00 92.81 99 VAL A O 1
ATOM 792 N N . THR A 1 100 ? -13.466 0.682 -8.390 1.00 90.69 100 THR A N 1
ATOM 793 C CA . THR A 1 100 ? -14.927 0.791 -8.269 1.00 90.69 100 THR A CA 1
ATOM 794 C C . THR A 1 100 ? -15.516 -0.240 -7.310 1.00 90.69 100 THR A C 1
ATOM 796 O O . THR A 1 100 ? -16.565 0.018 -6.708 1.00 90.69 100 THR A O 1
ATOM 799 N N . SER A 1 101 ? -14.834 -1.375 -7.133 1.00 87.19 101 SER A N 1
ATOM 800 C CA . SER A 1 101 ? -15.210 -2.471 -6.238 1.00 87.19 101 SER A CA 1
ATOM 801 C C . SER A 1 101 ? -13.976 -3.239 -5.759 1.00 87.19 101 SER A C 1
ATOM 803 O O . SER A 1 101 ? -12.989 -3.342 -6.484 1.00 87.19 101 SER A O 1
ATOM 805 N N . GLY A 1 102 ? -14.057 -3.818 -4.560 1.00 84.50 102 GLY A N 1
ATOM 806 C CA . GLY A 1 102 ? -12.969 -4.578 -3.949 1.00 84.50 102 GLY A CA 1
ATOM 807 C C . GLY A 1 102 ? -11.782 -3.709 -3.533 1.00 84.50 102 GLY A C 1
ATOM 808 O O . GLY A 1 102 ? -11.918 -2.510 -3.277 1.00 84.50 102 GLY A O 1
ATOM 809 N N . GLU A 1 103 ? -10.615 -4.337 -3.443 1.00 84.75 103 GLU A N 1
ATOM 810 C CA . GLU A 1 103 ? -9.371 -3.698 -3.022 1.00 84.75 103 GLU A CA 1
ATOM 811 C C . GLU A 1 103 ? -8.238 -4.172 -3.929 1.00 84.75 103 GLU A C 1
ATOM 813 O O . GLU A 1 103 ? -8.026 -5.371 -4.066 1.00 84.75 103 GLU A O 1
ATOM 818 N N . ARG A 1 104 ? -7.508 -3.261 -4.575 1.00 92.25 104 ARG A N 1
ATOM 819 C CA . ARG A 1 104 ? -6.378 -3.615 -5.449 1.00 92.25 104 ARG A CA 1
ATOM 820 C C . ARG A 1 104 ? -5.090 -3.633 -4.633 1.00 92.25 104 ARG A C 1
ATOM 822 O O . ARG A 1 104 ? -4.680 -2.598 -4.107 1.00 92.25 104 ARG A O 1
ATOM 829 N N . LEU A 1 105 ? -4.436 -4.793 -4.573 1.00 91.75 105 LEU A N 1
ATOM 830 C CA . LEU A 1 105 ? -3.248 -5.025 -3.755 1.00 91.75 105 LEU A CA 1
ATOM 831 C C . LEU A 1 105 ? -2.008 -5.210 -4.629 1.00 91.75 105 LEU A C 1
ATOM 833 O O . LEU A 1 105 ? -1.952 -6.101 -5.480 1.00 91.75 105 LEU A O 1
ATOM 837 N N . THR A 1 106 ? -0.987 -4.388 -4.394 1.00 93.94 106 THR A N 1
ATOM 838 C CA . THR A 1 106 ? 0.279 -4.455 -5.132 1.00 93.94 106 THR A CA 1
ATOM 839 C C . THR A 1 106 ? 1.486 -4.334 -4.223 1.00 93.94 106 THR A C 1
ATOM 841 O O . THR A 1 106 ? 1.491 -3.527 -3.298 1.00 93.94 106 THR A O 1
ATOM 844 N N . LEU A 1 107 ? 2.538 -5.080 -4.542 1.00 93.56 107 LEU A N 1
ATOM 845 C CA . LEU A 1 107 ? 3.887 -4.833 -4.056 1.00 93.56 107 LEU A CA 1
ATOM 846 C C . LEU A 1 107 ? 4.653 -4.086 -5.155 1.00 93.56 107 LEU A C 1
ATOM 848 O O . LEU A 1 107 ? 5.020 -4.678 -6.172 1.00 93.56 107 LEU A O 1
ATOM 852 N N . THR A 1 108 ? 4.858 -2.788 -4.964 1.00 95.06 108 THR A N 1
ATOM 853 C CA . THR A 1 108 ? 5.569 -1.922 -5.908 1.00 95.06 108 THR A CA 1
ATOM 854 C C . THR A 1 108 ? 6.985 -1.673 -5.419 1.00 95.06 108 THR A C 1
ATOM 856 O O . THR A 1 108 ? 7.186 -1.303 -4.265 1.00 95.06 108 THR A O 1
ATOM 859 N N . LEU A 1 109 ? 7.967 -1.876 -6.291 1.00 96.06 109 LEU A N 1
ATOM 860 C CA . LEU A 1 109 ? 9.371 -1.600 -6.019 1.00 96.06 109 LEU A CA 1
ATOM 861 C C . LEU A 1 109 ? 9.870 -0.556 -7.002 1.00 96.06 109 LEU A C 1
ATOM 863 O O . LEU A 1 109 ? 9.656 -0.679 -8.211 1.00 96.06 109 LEU A O 1
ATOM 867 N N . TRP A 1 110 ? 10.588 0.425 -6.476 1.00 97.69 110 TRP A N 1
ATOM 868 C CA . TRP A 1 110 ? 11.335 1.390 -7.266 1.00 97.69 110 TRP A CA 1
ATOM 869 C C . TRP A 1 110 ? 12.821 1.090 -7.129 1.00 97.69 110 TRP A C 1
ATOM 871 O O . TRP A 1 110 ? 13.303 0.778 -6.041 1.00 97.69 110 TRP A O 1
ATOM 881 N N . PHE A 1 111 ? 13.546 1.165 -8.240 1.00 97.06 111 PHE A N 1
ATOM 882 C CA . PHE A 1 111 ? 14.969 0.854 -8.295 1.00 97.06 111 PHE A CA 1
ATOM 883 C C . PHE A 1 111 ? 15.764 2.084 -8.696 1.00 97.06 111 PHE A C 1
ATOM 885 O O . PHE A 1 111 ? 15.322 2.865 -9.542 1.00 97.06 111 PHE A O 1
ATOM 892 N N . SER A 1 112 ? 16.952 2.210 -8.118 1.00 96.25 112 SER A N 1
ATOM 893 C CA . SER A 1 112 ? 17.931 3.231 -8.470 1.00 96.25 112 SER A CA 1
ATOM 894 C C . SER A 1 112 ? 19.243 2.574 -8.879 1.00 96.25 112 SER A C 1
ATOM 896 O O . SER A 1 112 ? 19.599 1.508 -8.378 1.00 96.25 112 SER A O 1
ATOM 898 N N . ARG A 1 113 ? 19.977 3.224 -9.775 1.00 95.38 113 ARG A N 1
ATOM 899 C CA . ARG A 1 113 ? 21.389 2.952 -10.062 1.00 95.38 113 ARG A CA 1
ATOM 900 C C . ARG A 1 113 ? 22.322 3.662 -9.081 1.00 95.38 113 ARG A C 1
ATOM 902 O O . ARG A 1 113 ? 23.516 3.375 -9.044 1.00 95.38 113 ARG A O 1
ATOM 909 N N . ASP A 1 114 ? 21.800 4.596 -8.291 1.00 93.25 114 ASP A N 1
ATOM 910 C CA . ASP A 1 114 ? 22.550 5.289 -7.253 1.00 93.25 114 ASP A CA 1
ATOM 911 C C . ASP A 1 114 ? 22.452 4.528 -5.925 1.00 93.25 114 ASP A C 1
ATOM 913 O O . ASP A 1 114 ? 21.453 4.593 -5.208 1.00 93.25 114 ASP A O 1
ATOM 917 N N . SER A 1 115 ? 23.541 3.839 -5.573 1.00 89.88 115 SER A N 1
ATOM 918 C CA . SER A 1 115 ? 23.649 3.055 -4.335 1.00 89.88 115 SER A CA 1
ATOM 919 C C . SER A 1 115 ? 23.403 3.846 -3.043 1.00 89.88 115 SER A C 1
ATOM 921 O O . SER A 1 115 ? 23.082 3.242 -2.023 1.00 89.88 115 SER A O 1
ATOM 923 N N . SER A 1 116 ? 23.505 5.183 -3.054 1.00 89.06 116 SER A N 1
ATOM 924 C CA . SER A 1 116 ? 23.191 6.001 -1.871 1.00 89.06 116 SER A CA 1
ATOM 925 C C . SER A 1 116 ? 21.704 5.964 -1.487 1.00 89.06 116 SER A C 1
ATOM 927 O O . SER A 1 116 ? 21.337 6.323 -0.364 1.00 89.06 116 SER A O 1
ATOM 929 N N . HIS A 1 117 ? 20.850 5.480 -2.391 1.00 89.75 117 HIS A N 1
ATOM 930 C CA . HIS A 1 117 ? 19.413 5.349 -2.185 1.00 89.75 117 HIS A CA 1
ATOM 931 C C . HIS A 1 117 ? 18.975 3.949 -1.740 1.00 89.75 117 HIS A C 1
ATOM 933 O O . HIS A 1 117 ? 17.778 3.733 -1.593 1.00 89.75 117 HIS A O 1
ATOM 939 N N . ASP A 1 118 ? 19.909 3.035 -1.463 1.00 88.31 118 ASP A N 1
ATOM 940 C CA . ASP A 1 118 ? 19.607 1.662 -1.045 1.00 88.31 118 ASP A CA 1
ATOM 941 C C . ASP A 1 118 ? 18.757 1.611 0.245 1.00 88.31 118 ASP A C 1
ATOM 943 O O . ASP A 1 118 ? 19.188 2.015 1.333 1.00 88.31 118 ASP A O 1
ATOM 947 N N . GLU A 1 119 ? 17.517 1.139 0.112 1.00 87.31 119 GLU A N 1
ATOM 948 C CA . GLU A 1 119 ? 16.575 0.903 1.208 1.00 87.31 119 GLU A CA 1
ATOM 949 C C . GLU A 1 119 ? 17.046 -0.233 2.116 1.00 87.31 119 GLU A C 1
ATOM 951 O O . GLU A 1 119 ? 16.938 -0.120 3.343 1.00 87.31 119 GLU A O 1
ATOM 956 N N . ASP A 1 120 ? 17.609 -1.297 1.537 1.00 82.12 120 ASP A N 1
ATOM 957 C CA . ASP A 1 120 ? 17.974 -2.503 2.277 1.00 82.12 120 ASP A CA 1
ATOM 958 C C . ASP A 1 120 ? 19.026 -2.155 3.333 1.00 82.12 120 ASP A C 1
ATOM 960 O O . ASP A 1 120 ? 18.894 -2.537 4.498 1.00 82.12 120 ASP A O 1
ATOM 964 N N . ALA A 1 121 ? 20.024 -1.341 2.968 1.00 78.44 121 ALA A N 1
A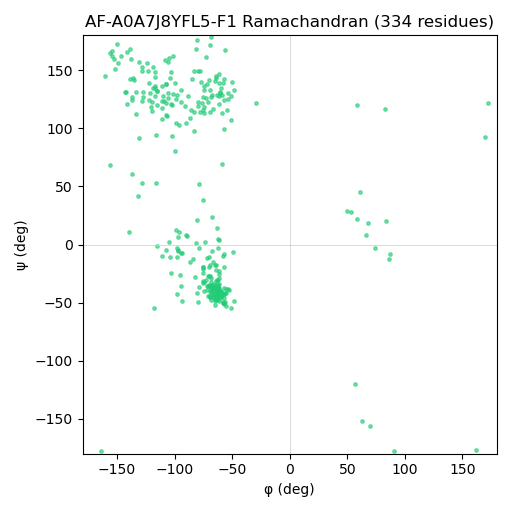TOM 965 C CA . ALA A 1 121 ? 21.054 -0.859 3.885 1.00 78.44 121 ALA A CA 1
ATOM 966 C C . ALA A 1 121 ? 20.463 -0.155 5.122 1.00 78.44 121 ALA A C 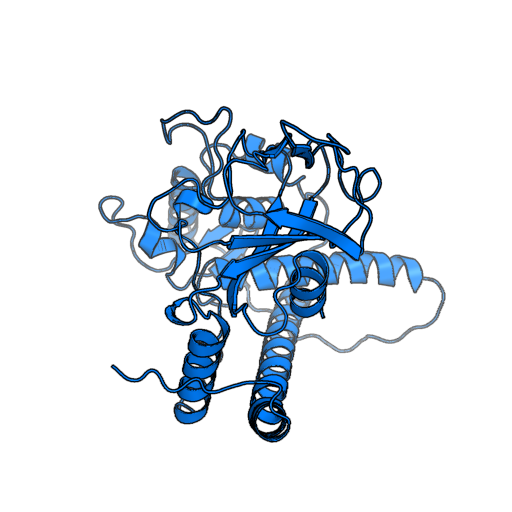1
ATOM 968 O O . ALA A 1 121 ? 20.911 -0.393 6.248 1.00 78.44 121 ALA A O 1
ATOM 969 N N . LYS A 1 122 ? 19.425 0.672 4.937 1.00 78.12 122 LYS A N 1
ATOM 970 C CA . LYS A 1 122 ? 18.737 1.382 6.031 1.00 78.12 122 LYS A CA 1
ATOM 971 C C . LYS A 1 122 ? 17.958 0.407 6.910 1.00 78.12 122 LYS A C 1
ATOM 973 O O . LYS A 1 122 ? 18.050 0.478 8.136 1.00 78.12 122 LYS A O 1
ATOM 978 N N . LEU A 1 123 ? 17.227 -0.525 6.297 1.00 77.00 123 LEU A N 1
ATOM 979 C CA . LEU A 1 123 ? 16.451 -1.540 7.009 1.00 77.00 123 LEU A CA 1
ATOM 980 C C . LEU A 1 123 ? 17.350 -2.446 7.858 1.00 77.00 123 LEU A C 1
ATOM 982 O O . LEU A 1 123 ? 17.030 -2.741 9.008 1.00 77.00 123 LEU A O 1
ATOM 986 N N . ILE A 1 124 ? 18.496 -2.861 7.320 1.00 75.75 124 ILE A N 1
ATOM 987 C CA . ILE A 1 124 ? 19.457 -3.711 8.029 1.00 75.75 124 ILE A CA 1
ATOM 988 C C . ILE A 1 124 ? 20.017 -2.997 9.259 1.00 75.75 124 ILE A C 1
ATOM 990 O O . ILE A 1 124 ? 20.074 -3.607 10.326 1.00 75.75 124 ILE A O 1
ATOM 994 N N . LEU A 1 125 ? 20.382 -1.717 9.138 1.00 75.44 125 LEU A N 1
ATOM 995 C CA . LEU A 1 125 ? 20.845 -0.918 10.277 1.00 75.44 125 LEU A CA 1
ATOM 996 C C . LEU A 1 125 ? 19.771 -0.829 11.373 1.00 75.44 125 LEU A C 1
ATOM 998 O O . LEU A 1 125 ? 20.068 -1.083 12.539 1.00 75.44 125 LEU A O 1
ATOM 1002 N N . LEU A 1 126 ? 18.510 -0.578 11.003 1.00 73.06 126 LEU A N 1
ATOM 1003 C CA . LEU A 1 126 ? 17.390 -0.556 11.954 1.00 73.06 126 LEU A CA 1
ATOM 1004 C C . LEU A 1 126 ? 17.186 -1.911 12.646 1.00 73.06 126 LEU A C 1
ATOM 1006 O O . LEU A 1 126 ? 16.931 -1.978 13.851 1.00 73.06 126 LEU A O 1
ATOM 1010 N N . LEU A 1 127 ? 17.299 -3.014 11.904 1.00 71.75 127 LEU A N 1
ATOM 1011 C CA . LEU A 1 127 ? 17.205 -4.355 12.479 1.00 71.75 127 LEU A CA 1
ATOM 1012 C C . LEU A 1 127 ? 18.379 -4.645 13.431 1.00 71.75 127 LEU A C 1
ATOM 1014 O O . LEU A 1 127 ? 18.176 -5.253 14.482 1.00 71.75 127 LEU A O 1
ATOM 1018 N N . GLU A 1 128 ? 19.592 -4.189 13.113 1.00 70.50 128 GLU A N 1
ATOM 1019 C CA . GLU A 1 128 ? 20.776 -4.326 13.972 1.00 70.50 128 GLU A CA 1
ATOM 1020 C C . GLU A 1 128 ? 20.650 -3.553 15.290 1.00 70.50 128 GLU A C 1
ATOM 1022 O O . GLU A 1 128 ? 20.936 -4.109 16.356 1.00 70.50 128 GLU A O 1
ATOM 1027 N N . GLU A 1 129 ? 20.185 -2.304 15.244 1.00 68.56 129 GLU A N 1
ATOM 1028 C CA . GLU A 1 129 ? 19.940 -1.491 16.441 1.00 68.56 129 GLU A CA 1
ATOM 1029 C C . GLU A 1 129 ? 18.935 -2.176 17.381 1.00 68.56 129 GLU A C 1
ATOM 1031 O O . GLU A 1 129 ? 19.169 -2.290 18.589 1.00 68.56 129 GLU A O 1
ATOM 1036 N N . ASN A 1 130 ? 17.862 -2.747 16.825 1.00 63.16 130 ASN A N 1
ATOM 1037 C CA . ASN A 1 130 ? 16.867 -3.497 17.594 1.00 63.16 130 ASN A CA 1
ATOM 1038 C C . ASN A 1 130 ? 17.439 -4.770 18.253 1.00 63.16 130 ASN A C 1
ATOM 1040 O O . ASN A 1 130 ? 17.020 -5.138 19.353 1.00 63.16 130 ASN A O 1
ATOM 1044 N N . VAL A 1 131 ? 18.437 -5.430 17.646 1.00 62.75 131 VAL A N 1
ATOM 1045 C CA . VAL A 1 131 ? 19.137 -6.580 18.261 1.00 62.75 131 VAL A CA 1
ATOM 1046 C C . VAL A 1 131 ? 19.965 -6.159 19.477 1.00 62.75 131 VAL A C 1
ATOM 1048 O O . VAL A 1 131 ? 20.079 -6.927 20.438 1.00 62.75 131 VAL A O 1
ATOM 1051 N N . LEU A 1 132 ? 20.562 -4.966 19.444 1.00 56.84 132 LEU A N 1
ATOM 1052 C CA . LEU A 1 132 ? 21.405 -4.436 20.519 1.00 56.84 132 LEU A CA 1
ATOM 1053 C C . LEU A 1 132 ? 20.570 -3.955 21.718 1.00 56.84 132 LEU A C 1
ATOM 1055 O O . LEU A 1 132 ? 20.996 -4.119 22.862 1.00 56.84 132 LEU A O 1
ATOM 1059 N N . HIS A 1 133 ? 19.346 -3.470 21.487 1.00 56.47 133 HIS A N 1
ATOM 1060 C CA . HIS A 1 133 ? 18.417 -2.997 22.524 1.00 56.47 133 HIS A CA 1
ATOM 1061 C C . HIS A 1 133 ? 17.631 -4.100 23.270 1.00 56.47 133 HIS A C 1
ATOM 1063 O O . HIS A 1 133 ? 16.636 -3.816 23.938 1.00 56.47 133 HIS A O 1
ATOM 1069 N N . LYS A 1 134 ? 18.130 -5.345 23.263 1.00 51.12 134 LYS A N 1
ATOM 1070 C CA . LYS A 1 134 ? 17.593 -6.547 23.948 1.00 51.12 134 LYS A CA 1
ATOM 1071 C C . LYS A 1 134 ? 17.225 -6.412 25.440 1.00 51.12 134 LYS A C 1
ATOM 1073 O O . LYS A 1 134 ? 16.714 -7.375 26.007 1.00 51.12 134 LYS A O 1
ATOM 1078 N N . SER A 1 135 ? 17.511 -5.294 26.108 1.00 44.78 135 SER A N 1
ATOM 1079 C CA . SER A 1 135 ? 17.323 -5.148 27.557 1.00 44.78 135 SER A CA 1
ATOM 1080 C C . SER A 1 135 ? 15.930 -4.696 27.991 1.00 44.78 135 SER A C 1
ATOM 1082 O O . SER A 1 135 ? 15.606 -4.870 29.163 1.00 44.78 135 SER A O 1
ATOM 1084 N N . ASN A 1 136 ? 15.088 -4.178 27.094 1.00 44.22 136 ASN A N 1
ATOM 1085 C CA . ASN A 1 136 ? 13.730 -3.783 27.455 1.00 44.22 136 ASN A CA 1
ATOM 1086 C C . ASN A 1 136 ? 12.735 -4.594 26.624 1.00 44.22 136 ASN A C 1
ATOM 1088 O O . ASN A 1 136 ? 12.691 -4.452 25.409 1.00 44.22 136 ASN A O 1
ATOM 1092 N N . ASN A 1 137 ? 11.942 -5.442 27.287 1.00 46.16 137 ASN A N 1
ATOM 1093 C CA . ASN A 1 137 ? 10.781 -6.150 26.736 1.00 46.16 137 ASN A CA 1
ATOM 1094 C C . ASN A 1 137 ? 9.732 -5.154 26.205 1.00 46.16 137 ASN A C 1
ATOM 1096 O O . ASN A 1 137 ? 8.674 -4.982 26.806 1.00 46.16 137 ASN A O 1
ATOM 1100 N N . VAL A 1 138 ? 10.031 -4.452 25.119 1.00 50.19 138 VAL A N 1
ATOM 1101 C CA . VAL A 1 138 ? 9.118 -3.521 24.465 1.00 50.19 138 VAL A CA 1
ATOM 1102 C C . VAL A 1 138 ? 8.854 -4.106 23.080 1.00 50.19 138 VAL A C 1
ATOM 1104 O O . VAL A 1 138 ? 9.633 -3.858 22.166 1.00 50.19 138 VAL A O 1
ATOM 1107 N N . PRO A 1 139 ? 7.772 -4.891 22.910 1.00 52.06 139 PRO A N 1
ATOM 1108 C CA . PRO A 1 139 ? 7.358 -5.468 21.621 1.00 52.06 139 PRO A CA 1
ATOM 1109 C C . PRO A 1 139 ? 7.126 -4.429 20.507 1.00 52.06 139 PRO A C 1
ATOM 1111 O O . PRO A 1 139 ? 6.911 -4.776 19.352 1.00 52.06 139 PRO A O 1
ATOM 1114 N N . TRP A 1 140 ? 7.149 -3.143 20.861 1.00 53.12 140 TRP A N 1
ATOM 1115 C CA . TRP A 1 140 ? 6.554 -2.040 20.118 1.00 53.12 140 TRP A CA 1
ATOM 1116 C C . TRP A 1 140 ? 7.518 -1.245 19.231 1.00 53.12 140 TRP A C 1
ATOM 1118 O O . TRP A 1 140 ? 7.058 -0.356 18.521 1.00 53.12 140 TRP A O 1
ATOM 1128 N N . SER A 1 141 ? 8.823 -1.551 19.221 1.00 54.62 141 SER A N 1
ATOM 1129 C CA . SER A 1 141 ? 9.780 -0.914 18.293 1.00 54.62 141 SER A CA 1
ATOM 1130 C C . SER A 1 141 ? 9.656 -1.405 16.841 1.00 54.62 141 SER A C 1
ATOM 1132 O O . SER A 1 141 ? 10.424 -0.984 15.982 1.00 54.62 141 SER A O 1
ATOM 1134 N N . LEU A 1 142 ? 8.696 -2.297 16.571 1.00 57.81 142 LEU A N 1
ATOM 1135 C CA . LEU A 1 142 ? 8.533 -3.024 15.307 1.00 57.81 142 LEU A CA 1
ATOM 1136 C C . LEU A 1 142 ? 7.354 -2.546 14.462 1.00 57.81 142 LEU A C 1
ATOM 1138 O O . LEU A 1 142 ? 7.153 -3.043 13.355 1.00 57.81 142 LEU A O 1
ATOM 1142 N N . LEU A 1 143 ? 6.548 -1.619 14.980 1.00 61.50 143 LEU A N 1
ATOM 1143 C CA . LEU A 1 143 ? 5.450 -1.068 14.201 1.00 61.50 143 LEU A CA 1
ATOM 1144 C C . LEU A 1 143 ? 6.031 -0.200 13.080 1.00 61.50 143 LEU A C 1
ATOM 1146 O O . LEU A 1 143 ? 6.916 0.617 13.354 1.00 61.50 143 LEU A O 1
ATOM 1150 N N . PRO A 1 144 ? 5.554 -0.360 11.833 1.00 58.28 144 PRO A N 1
ATOM 1151 C CA . PRO A 1 144 ? 6.034 0.454 10.732 1.00 58.28 144 PRO A CA 1
ATOM 1152 C C . PRO A 1 144 ? 5.794 1.927 11.053 1.00 58.28 144 PRO A C 1
ATOM 1154 O O . PRO A 1 144 ? 4.743 2.304 11.584 1.00 58.28 144 PRO A O 1
ATOM 1157 N N . LEU A 1 145 ? 6.776 2.765 10.720 1.00 65.75 145 LEU A N 1
ATOM 1158 C CA . LEU A 1 145 ? 6.568 4.203 10.750 1.00 65.75 145 LEU A CA 1
ATOM 1159 C C . LEU A 1 145 ? 5.443 4.535 9.758 1.00 65.75 145 LEU A C 1
ATOM 1161 O O . LEU A 1 145 ? 5.485 4.065 8.617 1.00 65.75 145 LEU A O 1
ATOM 1165 N N . PRO A 1 146 ? 4.428 5.313 10.165 1.00 66.12 146 PRO A N 1
ATOM 1166 C CA . PRO A 1 146 ? 3.399 5.731 9.234 1.00 66.12 146 PRO A CA 1
ATOM 1167 C C . PRO A 1 146 ? 4.016 6.556 8.108 1.00 66.12 146 PRO A C 1
ATOM 1169 O O . PRO A 1 146 ? 4.924 7.358 8.334 1.00 66.12 146 PRO A O 1
ATOM 1172 N N . ALA A 1 147 ? 3.446 6.434 6.910 1.00 69.62 147 ALA A N 1
ATOM 1173 C CA . ALA A 1 147 ? 3.563 7.481 5.907 1.00 69.62 147 ALA A CA 1
ATOM 1174 C C . ALA A 1 147 ? 3.051 8.833 6.455 1.00 69.62 147 ALA A C 1
ATOM 1176 O O . ALA A 1 147 ? 2.388 8.895 7.490 1.00 69.62 147 ALA A O 1
ATOM 1177 N N . SER A 1 148 ? 3.339 9.927 5.751 1.00 73.25 148 SER A N 1
ATOM 1178 C CA . SER A 1 148 ? 2.816 11.246 6.126 1.00 73.25 148 SER A CA 1
ATOM 1179 C C . SER A 1 148 ? 1.281 11.239 6.188 1.00 73.25 148 SER A C 1
ATOM 1181 O O . SER A 1 148 ? 0.630 10.599 5.363 1.00 73.25 148 SER A O 1
ATOM 1183 N N . ASP A 1 149 ? 0.689 11.948 7.155 1.00 73.44 149 ASP A N 1
ATOM 1184 C CA . ASP A 1 149 ? -0.756 11.888 7.424 1.00 73.44 149 ASP A CA 1
ATOM 1185 C C . ASP A 1 149 ? -1.640 12.343 6.259 1.00 73.44 149 ASP A C 1
ATOM 1187 O O . ASP A 1 149 ? -2.779 11.897 6.127 1.00 73.44 149 ASP A O 1
ATOM 1191 N N . ASN A 1 150 ? -1.102 13.152 5.346 1.00 72.88 150 ASN A N 1
ATOM 1192 C CA . ASN A 1 150 ? -1.790 13.507 4.108 1.00 72.88 150 ASN A CA 1
ATOM 1193 C C . ASN A 1 150 ? -2.080 12.291 3.207 1.00 72.88 150 ASN A C 1
ATOM 1195 O O . ASN A 1 150 ? -3.029 12.340 2.431 1.00 72.88 150 ASN A O 1
ATOM 1199 N N . MET A 1 151 ? -1.299 11.212 3.316 1.00 75.38 151 MET A N 1
ATOM 1200 C CA . MET A 1 151 ? -1.509 9.962 2.579 1.00 75.38 151 MET A CA 1
ATOM 1201 C C . MET A 1 151 ? -2.675 9.145 3.142 1.00 75.38 151 MET A C 1
ATOM 1203 O O . MET A 1 151 ? -3.224 8.301 2.438 1.00 75.38 151 MET A O 1
ATOM 1207 N N . TYR A 1 152 ? -3.058 9.387 4.398 1.00 80.06 152 TYR A N 1
ATOM 1208 C CA . TYR A 1 152 ? -4.175 8.702 5.042 1.00 80.06 152 TYR A CA 1
ATOM 1209 C C . TYR A 1 152 ? -5.484 9.483 4.945 1.00 80.06 152 TYR A C 1
ATOM 1211 O O . TYR A 1 152 ? -6.523 8.946 5.310 1.00 80.06 152 TYR A O 1
ATOM 1219 N N . TRP A 1 153 ? -5.481 10.723 4.453 1.00 85.38 153 TRP A N 1
ATOM 1220 C CA . TRP A 1 153 ? -6.709 11.500 4.323 1.00 85.38 153 TRP A CA 1
ATOM 1221 C C . TRP A 1 153 ? -7.431 11.200 3.007 1.00 85.38 153 TRP A C 1
ATOM 1223 O O . TRP A 1 153 ? -6.942 11.521 1.924 1.00 85.38 153 TRP A O 1
ATOM 1233 N N . PHE A 1 154 ? -8.635 10.639 3.097 1.00 83.31 154 PHE A N 1
ATOM 1234 C CA . PHE A 1 154 ? -9.524 10.455 1.957 1.00 83.31 154 PHE A CA 1
ATOM 1235 C C . PHE A 1 154 ? -10.506 11.623 1.836 1.00 83.31 154 PHE A C 1
ATOM 1237 O O . PHE A 1 154 ? -11.162 12.001 2.807 1.00 83.31 154 PHE A O 1
ATOM 1244 N N . SER A 1 155 ? -10.655 12.164 0.625 1.00 82.38 155 SER A N 1
ATOM 1245 C CA . SER A 1 155 ? -11.648 13.192 0.302 1.00 82.38 155 SER A CA 1
ATOM 1246 C C . SER A 1 155 ? -12.211 12.976 -1.108 1.00 82.38 155 SER A C 1
ATOM 1248 O O . SER A 1 155 ? -11.429 12.813 -2.052 1.00 82.38 155 SER A O 1
ATOM 1250 N N . PRO A 1 156 ? -13.544 13.001 -1.294 1.00 72.38 156 PRO A N 1
ATOM 1251 C CA . PRO A 1 156 ? -14.144 12.950 -2.621 1.00 72.38 156 PRO A CA 1
ATOM 1252 C C . PRO A 1 156 ? -13.711 14.154 -3.469 1.00 72.38 156 PRO A C 1
ATOM 1254 O O . PRO A 1 156 ? -13.692 15.288 -2.994 1.00 72.38 156 PRO A O 1
ATOM 1257 N N . HIS A 1 157 ? -13.422 13.921 -4.752 1.00 65.44 157 HIS A N 1
ATOM 1258 C CA . HIS A 1 157 ? -13.139 14.956 -5.762 1.00 65.44 157 HIS A CA 1
ATOM 1259 C C . HIS A 1 157 ? -11.833 15.759 -5.613 1.00 65.44 157 HIS A C 1
ATOM 1261 O O . HIS A 1 157 ? -11.723 16.816 -6.233 1.00 65.44 157 HIS A O 1
ATOM 1267 N N . GLN A 1 158 ? -10.837 15.283 -4.849 1.00 56.28 158 GLN A N 1
ATOM 1268 C CA . GLN A 1 158 ? -9.550 15.988 -4.662 1.00 56.28 158 GLN A CA 1
ATOM 1269 C C . GLN A 1 158 ? -9.729 17.472 -4.267 1.00 56.28 158 GLN A C 1
ATOM 1271 O O . GLN A 1 158 ? -8.907 18.327 -4.605 1.00 56.28 158 GLN A O 1
ATOM 1276 N N . ALA A 1 159 ? -10.829 17.805 -3.583 1.00 47.72 159 ALA A N 1
ATOM 1277 C CA . ALA A 1 159 ? -11.105 19.173 -3.182 1.00 47.72 159 ALA A CA 1
ATOM 1278 C C . ALA A 1 159 ? -10.068 19.597 -2.133 1.00 47.72 159 ALA A C 1
ATOM 1280 O O . ALA A 1 159 ? -9.871 18.928 -1.124 1.00 47.72 159 ALA A O 1
ATOM 1281 N N . SER A 1 160 ? -9.418 20.740 -2.352 1.00 50.94 160 SER A N 1
ATOM 1282 C CA . SER A 1 160 ? -8.384 21.307 -1.471 1.00 50.94 160 SER A CA 1
ATOM 1283 C C . SER A 1 160 ? -8.869 21.658 -0.057 1.00 50.94 160 SER A C 1
ATOM 1285 O O . SER A 1 160 ? -8.077 22.110 0.767 1.00 50.94 160 SER A O 1
ATOM 1287 N N . ASN A 1 161 ? -10.161 21.487 0.228 1.00 50.84 161 ASN A N 1
ATOM 1288 C CA . ASN A 1 161 ? -10.757 21.804 1.513 1.00 50.84 161 ASN A CA 1
ATOM 1289 C C . ASN A 1 161 ? -10.968 20.513 2.305 1.00 50.84 161 ASN A C 1
ATOM 1291 O O . ASN A 1 161 ? -11.759 19.659 1.913 1.00 50.84 161 ASN A O 1
ATOM 1295 N N . GLN A 1 162 ? -10.336 20.418 3.478 1.00 56.94 162 GLN A N 1
ATOM 1296 C CA . GLN A 1 162 ? -10.524 19.344 4.468 1.00 56.94 162 GLN A CA 1
ATOM 1297 C C . GLN A 1 162 ? -11.956 19.275 5.048 1.00 56.94 162 GLN A C 1
ATOM 1299 O O . GLN A 1 162 ? -12.178 18.641 6.079 1.00 56.94 162 GLN A O 1
ATOM 1304 N N . ASP A 1 163 ? -12.936 19.948 4.447 1.00 63.66 163 ASP A N 1
ATOM 1305 C CA . ASP A 1 163 ? -14.300 20.053 4.963 1.00 63.66 163 ASP A CA 1
ATOM 1306 C C . ASP A 1 163 ? -15.101 18.761 4.759 1.00 63.66 163 ASP A C 1
ATOM 1308 O O . ASP A 1 163 ? -16.023 18.497 5.527 1.00 63.66 163 ASP A O 1
ATOM 1312 N N . ILE A 1 164 ? -14.726 17.933 3.776 1.00 75.38 164 ILE A N 1
ATOM 1313 C CA . ILE A 1 164 ? -15.411 16.678 3.444 1.00 75.38 164 ILE A CA 1
ATOM 1314 C C . ILE A 1 164 ? -14.359 15.575 3.278 1.00 75.38 164 ILE A C 1
ATOM 1316 O O . ILE A 1 164 ? -13.546 15.621 2.354 1.00 75.38 164 ILE A O 1
ATOM 1320 N N . GLY A 1 165 ? -14.342 14.598 4.185 1.00 84.81 165 GLY A N 1
ATOM 1321 C CA . GLY A 1 165 ? -13.373 13.505 4.153 1.00 84.81 165 GLY A CA 1
ATOM 1322 C C . GLY A 1 165 ? -13.228 12.766 5.479 1.00 84.81 165 GLY A C 1
ATOM 1323 O O . GLY A 1 165 ? -13.933 13.058 6.451 1.00 84.81 165 GLY A O 1
ATOM 1324 N N . PHE A 1 166 ? -12.308 11.807 5.504 1.00 88.06 166 PHE A N 1
ATOM 1325 C CA . PHE A 1 166 ? -11.963 11.050 6.700 1.00 88.06 166 PHE A CA 1
ATOM 1326 C C . PHE A 1 166 ? -10.522 10.526 6.664 1.00 88.06 166 PHE A C 1
ATOM 1328 O O . PHE A 1 166 ? -9.933 10.368 5.596 1.00 88.06 166 PHE A O 1
ATOM 1335 N N . ASP A 1 167 ? -9.971 10.196 7.832 1.00 88.25 167 ASP A N 1
ATOM 1336 C CA . ASP A 1 167 ? -8.733 9.421 7.934 1.00 88.25 167 ASP A CA 1
ATOM 1337 C C . ASP A 1 167 ? -9.013 7.939 7.644 1.00 88.25 167 ASP A C 1
ATOM 1339 O O . ASP A 1 167 ? -9.833 7.315 8.315 1.00 88.25 167 ASP A O 1
ATOM 1343 N N . ILE A 1 168 ? -8.340 7.367 6.647 1.00 84.38 168 ILE A N 1
ATOM 1344 C CA . ILE A 1 168 ? -8.517 5.994 6.156 1.00 84.38 168 ILE A CA 1
ATOM 1345 C C . ILE A 1 168 ? -8.351 4.959 7.272 1.00 84.38 168 ILE A C 1
ATOM 1347 O O . ILE A 1 168 ? -9.103 3.985 7.310 1.00 84.38 168 ILE A O 1
ATOM 1351 N N . ARG A 1 169 ? -7.412 5.160 8.203 1.00 84.38 169 ARG A N 1
ATOM 1352 C CA . ARG A 1 169 ? -7.124 4.200 9.282 1.00 84.38 169 ARG A CA 1
ATOM 1353 C C . ARG A 1 169 ? -8.295 4.146 10.256 1.00 84.38 169 ARG A C 1
ATOM 1355 O O . ARG A 1 169 ? -8.790 3.071 10.587 1.00 84.38 169 ARG A O 1
ATOM 1362 N N . LEU A 1 170 ? -8.775 5.320 10.664 1.00 87.94 170 LEU A N 1
ATOM 1363 C CA . LEU A 1 170 ? -9.953 5.447 11.522 1.00 87.94 170 LEU A CA 1
ATOM 1364 C C . LEU A 1 170 ? -11.233 5.027 10.793 1.00 87.94 170 LEU A C 1
ATOM 1366 O O . LEU A 1 170 ? -12.101 4.411 11.402 1.00 87.94 170 LEU A O 1
ATOM 1370 N N . GLY A 1 171 ? -11.336 5.304 9.493 1.00 87.12 171 GLY A N 1
ATOM 1371 C CA . GLY A 1 171 ? -12.453 4.882 8.653 1.00 87.12 171 GLY A CA 1
ATOM 1372 C C . GLY A 1 171 ? -12.580 3.360 8.591 1.00 87.12 171 GLY A C 1
ATOM 1373 O O . GLY A 1 171 ? -13.676 2.833 8.761 1.00 87.12 171 GLY A O 1
ATOM 1374 N N . ARG A 1 172 ? -11.462 2.640 8.444 1.00 83.94 172 ARG A N 1
ATOM 1375 C CA . ARG A 1 172 ? -11.439 1.169 8.497 1.00 83.94 172 ARG A CA 1
ATOM 1376 C C . ARG A 1 172 ? -11.873 0.634 9.855 1.00 83.94 172 ARG A C 1
ATOM 1378 O O . ARG A 1 172 ? -12.754 -0.218 9.919 1.00 83.94 172 ARG A O 1
ATOM 1385 N N . LEU A 1 173 ? -11.324 1.172 10.946 1.00 84.81 173 LEU A N 1
ATOM 1386 C CA . LEU A 1 173 ? -11.750 0.802 12.302 1.00 84.81 173 LEU A CA 1
ATOM 1387 C C . LEU A 1 173 ? -13.253 1.042 12.508 1.00 84.81 173 LEU A C 1
ATOM 1389 O O . LEU A 1 173 ? -13.950 0.174 13.035 1.00 84.81 173 LEU A O 1
ATOM 1393 N N . HIS A 1 174 ? -13.765 2.174 12.023 1.00 86.06 174 HIS A N 1
ATOM 1394 C CA . HIS A 1 174 ? -15.185 2.504 12.069 1.00 86.06 174 HIS A CA 1
ATOM 1395 C C . HIS A 1 174 ? -16.040 1.526 11.251 1.00 86.06 174 HIS A C 1
ATOM 1397 O O . HIS A 1 174 ? -17.073 1.068 11.739 1.00 86.06 174 HIS A O 1
ATOM 1403 N N . ALA A 1 175 ? -15.595 1.134 10.052 1.00 80.81 175 ALA A N 1
ATOM 1404 C CA . ALA A 1 175 ? -16.271 0.132 9.223 1.00 80.81 175 ALA A CA 1
ATOM 1405 C C . ALA A 1 175 ? -16.330 -1.256 9.894 1.00 80.81 175 ALA A C 1
ATOM 1407 O O . ALA A 1 175 ? -17.311 -1.983 9.718 1.00 80.81 175 ALA A O 1
ATOM 1408 N N . LEU A 1 176 ? -15.334 -1.580 10.728 1.00 77.50 176 LEU A N 1
ATOM 1409 C CA . LEU A 1 176 ? -15.300 -2.765 11.599 1.00 77.50 176 LEU A CA 1
ATOM 1410 C C . LEU A 1 176 ? -16.143 -2.608 12.887 1.00 77.50 176 LEU A C 1
ATOM 1412 O O . LEU A 1 176 ? -16.273 -3.543 13.684 1.00 77.50 176 LEU A O 1
ATOM 1416 N N . GLY A 1 177 ? -16.748 -1.437 13.100 1.00 81.19 177 GLY A N 1
ATOM 1417 C CA . GLY A 1 177 ? -17.601 -1.125 14.245 1.00 81.19 177 GLY A CA 1
ATOM 1418 C C . GLY A 1 177 ? -16.845 -0.686 15.499 1.00 81.19 177 GLY A C 1
ATOM 1419 O O . GLY A 1 177 ? -17.403 -0.791 16.596 1.00 81.19 177 GLY A O 1
ATOM 1420 N N . PHE A 1 178 ? -15.599 -0.229 15.357 1.00 86.06 178 PHE A N 1
ATOM 1421 C CA . PHE A 1 178 ? -14.800 0.316 16.447 1.00 86.06 178 PHE A CA 1
ATOM 1422 C C . PHE A 1 178 ? -14.709 1.841 16.396 1.00 86.06 178 PHE A C 1
ATOM 1424 O O . PHE A 1 178 ? -14.571 2.455 15.342 1.00 86.06 178 PHE A O 1
ATOM 1431 N N . ASP A 1 179 ? -14.711 2.436 17.578 1.00 89.44 179 ASP A N 1
ATOM 1432 C CA . ASP A 1 179 ? -14.373 3.826 17.832 1.00 89.44 179 ASP A CA 1
ATOM 1433 C C . ASP A 1 179 ? -13.018 3.915 18.541 1.00 89.44 179 ASP A C 1
ATOM 1435 O O . ASP A 1 179 ? -12.563 2.970 19.192 1.00 89.44 179 ASP A O 1
ATOM 1439 N N . VAL A 1 180 ? -12.377 5.078 18.453 1.00 90.31 180 VAL A N 1
ATOM 1440 C CA . VAL A 1 180 ? -11.045 5.307 19.013 1.00 90.31 180 VAL A CA 1
ATOM 1441 C C . VAL A 1 180 ? -11.103 6.242 20.215 1.00 90.31 180 VAL A C 1
ATOM 1443 O O . VAL A 1 180 ? -11.627 7.355 20.152 1.00 90.31 180 VAL A O 1
ATOM 1446 N N . TYR A 1 181 ? -10.513 5.792 21.321 1.00 90.81 181 TYR A N 1
ATOM 1447 C CA . TYR A 1 181 ? -10.379 6.553 22.553 1.00 90.81 181 TYR A CA 1
ATOM 1448 C C . TYR A 1 181 ? -8.913 6.851 22.875 1.00 90.81 181 TYR A C 1
ATOM 1450 O O . TYR A 1 181 ? -8.074 5.954 22.939 1.00 90.81 181 TYR A O 1
ATOM 1458 N N . TYR A 1 182 ? -8.637 8.113 23.195 1.00 89.81 182 TYR A N 1
ATOM 1459 C CA . TYR A 1 182 ? -7.351 8.575 23.707 1.00 89.81 182 TYR A CA 1
ATOM 1460 C C . TYR A 1 182 ? -7.522 9.127 25.125 1.00 89.81 182 TYR A C 1
ATOM 1462 O O . TYR A 1 182 ? -8.432 9.916 25.403 1.00 89.81 182 TYR A O 1
ATOM 1470 N N . SER A 1 183 ? -6.624 8.748 26.036 1.00 83.00 183 SER A N 1
ATOM 1471 C CA . SER A 1 183 ? -6.703 9.176 27.438 1.00 83.00 183 SER A CA 1
ATOM 1472 C C . SER A 1 183 ? -6.329 10.646 27.646 1.00 83.00 183 SER A C 1
ATOM 1474 O O . SER A 1 183 ? -6.867 11.291 28.549 1.00 83.00 183 SER A O 1
ATOM 1476 N N . ARG A 1 184 ? -5.429 11.184 26.813 1.00 78.25 184 ARG A N 1
ATOM 1477 C CA . ARG A 1 184 ? -4.915 12.561 26.896 1.00 78.25 184 ARG A CA 1
ATOM 1478 C C . ARG A 1 184 ? -6.036 13.583 26.653 1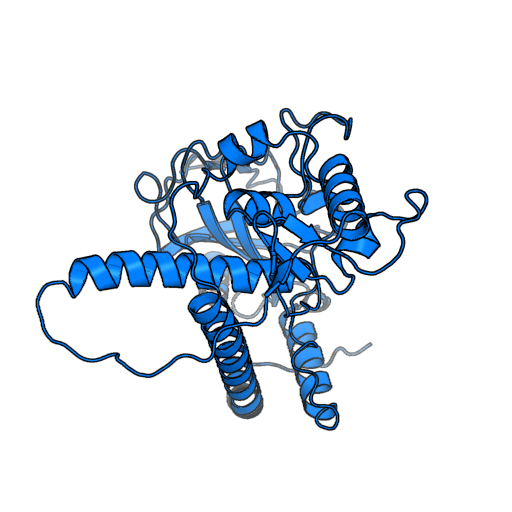.00 78.25 184 ARG A C 1
ATOM 1480 O O . ARG A 1 184 ? -6.951 13.339 25.868 1.00 78.25 184 ARG A O 1
ATOM 1487 N N . ASP A 1 185 ? -6.006 14.705 27.371 1.00 66.75 185 ASP A N 1
ATOM 1488 C CA . ASP A 1 185 ? -6.953 15.801 27.142 1.00 66.75 185 ASP A CA 1
ATOM 1489 C C . ASP A 1 185 ? -6.578 16.567 25.871 1.00 66.75 185 ASP A C 1
ATOM 1491 O O . ASP A 1 185 ? -5.436 16.988 25.688 1.00 66.75 185 ASP A O 1
ATOM 1495 N N . MET A 1 186 ? -7.560 16.701 24.980 1.00 62.16 186 MET A N 1
ATOM 1496 C CA . MET A 1 186 ? -7.374 17.230 23.632 1.00 62.16 186 MET A CA 1
ATOM 1497 C C . MET A 1 186 ? -7.390 18.754 23.633 1.00 62.16 186 MET A C 1
ATOM 1499 O O . MET A 1 186 ? -8.444 19.357 23.850 1.00 62.16 186 MET A O 1
ATOM 1503 N N . ASN A 1 187 ? -6.257 19.371 23.300 1.00 60.62 187 ASN A N 1
ATOM 1504 C CA . ASN A 1 187 ? -6.226 20.748 22.821 1.00 60.62 187 ASN A CA 1
ATOM 1505 C C . ASN A 1 187 ? -6.210 20.714 21.289 1.00 60.62 187 ASN A C 1
ATOM 1507 O O . ASN A 1 187 ? -5.167 20.480 20.691 1.00 60.62 187 ASN A O 1
ATOM 1511 N N . PHE A 1 188 ? -7.352 20.982 20.649 1.00 56.69 188 PHE A N 1
ATOM 1512 C CA . PHE A 1 188 ? -7.529 21.009 19.182 1.00 56.69 188 PHE A CA 1
ATOM 1513 C C . PHE A 1 188 ? -6.789 22.168 18.470 1.00 56.69 188 PHE A C 1
ATOM 1515 O O . PHE A 1 188 ? -7.201 22.605 17.401 1.00 56.69 188 PHE A O 1
ATOM 1522 N N . GLY A 1 189 ? -5.728 22.703 19.081 1.00 52.38 189 GLY A N 1
ATOM 1523 C CA . GLY A 1 189 ? -4.887 23.770 18.534 1.00 52.38 189 GLY A CA 1
ATOM 1524 C C . GLY A 1 189 ? -3.469 23.330 18.146 1.00 52.38 189 GLY A C 1
ATOM 1525 O O . GLY A 1 189 ? -2.768 24.123 17.526 1.00 52.38 189 GLY A O 1
ATOM 1526 N N . SER A 1 190 ? -3.035 22.115 18.508 1.00 55.00 190 SER A N 1
ATOM 1527 C CA . SER A 1 190 ? -1.759 21.521 18.072 1.00 55.00 190 SER A CA 1
ATOM 1528 C C . SER A 1 190 ? -1.974 20.507 16.946 1.00 55.00 190 SER A C 1
ATOM 1530 O O . SER A 1 190 ? -3.099 20.058 16.731 1.00 55.00 190 SER A O 1
ATOM 1532 N N . ASP A 1 191 ? -0.897 20.173 16.231 1.00 61.94 191 ASP A N 1
ATOM 1533 C CA . ASP A 1 191 ? -0.891 19.276 15.072 1.00 61.94 191 ASP A CA 1
ATOM 1534 C C . ASP A 1 191 ? -1.601 17.945 15.381 1.00 61.94 191 ASP A C 1
ATOM 1536 O O . ASP A 1 191 ? -1.125 17.115 16.153 1.00 61.94 191 ASP A O 1
ATOM 1540 N N . LEU A 1 192 ? -2.795 17.772 14.811 1.00 66.56 192 LEU A N 1
ATOM 1541 C CA . LEU A 1 192 ? -3.676 16.622 15.039 1.00 66.56 192 LEU A CA 1
ATOM 1542 C C . LEU A 1 192 ? -3.054 15.305 14.544 1.00 66.56 192 LEU A C 1
ATOM 1544 O O . LEU A 1 192 ? -3.465 14.233 14.981 1.00 66.56 192 LEU A O 1
ATOM 1548 N N . SER A 1 193 ? -2.042 15.408 13.686 1.00 66.44 193 SER A N 1
ATOM 1549 C CA . SER A 1 193 ? -1.169 14.336 13.207 1.00 66.44 193 SER A CA 1
ATOM 1550 C C . SER A 1 193 ? -0.476 13.590 14.355 1.00 66.44 193 SER A C 1
ATOM 1552 O O . SER A 1 193 ? -0.455 12.360 14.386 1.00 66.44 193 SER A O 1
ATOM 1554 N N . GLU A 1 194 ? 0.003 14.317 15.375 1.00 75.81 194 GLU A N 1
ATOM 1555 C CA . GLU A 1 194 ? 0.691 13.716 16.528 1.00 75.81 194 GLU A CA 1
ATOM 1556 C C . GLU A 1 194 ? -0.229 12.783 17.321 1.00 75.81 194 GLU A C 1
ATOM 1558 O O . GLU A 1 194 ? 0.221 11.784 17.881 1.00 75.81 194 GLU A O 1
ATOM 1563 N N . LEU A 1 195 ? -1.536 13.065 17.329 1.00 78.75 195 LEU A N 1
ATOM 1564 C CA . LEU A 1 195 ? -2.506 12.270 18.071 1.00 78.75 195 LEU A CA 1
ATOM 1565 C C . LEU A 1 195 ? -2.607 10.836 17.544 1.00 78.75 195 LEU A C 1
ATOM 1567 O O . LEU A 1 195 ? -2.806 9.906 18.319 1.00 78.75 195 LEU A O 1
ATOM 1571 N N . LEU A 1 196 ? -2.462 10.634 16.236 1.00 79.31 196 LEU A N 1
ATOM 1572 C CA . LEU A 1 196 ? -2.611 9.313 15.616 1.00 79.31 196 LEU A CA 1
ATOM 1573 C C . LEU A 1 196 ? -1.468 8.367 16.010 1.00 79.31 196 LEU A C 1
ATOM 1575 O O . LEU A 1 196 ? -1.630 7.146 15.943 1.00 79.31 196 LEU A O 1
ATOM 1579 N N . MET A 1 197 ? -0.368 8.933 16.511 1.00 81.88 197 MET A N 1
ATOM 1580 C CA . MET A 1 197 ? 0.788 8.224 17.056 1.00 81.88 197 MET A CA 1
ATOM 1581 C C . MET A 1 197 ? 0.736 8.012 18.566 1.00 81.88 197 MET A C 1
ATOM 1583 O O . MET A 1 197 ? 1.577 7.293 19.104 1.00 81.88 197 MET A O 1
ATOM 1587 N N . GLU A 1 198 ? -0.242 8.602 19.249 1.00 85.62 198 GLU A N 1
ATOM 1588 C CA . GLU A 1 198 ? -0.394 8.446 20.687 1.00 85.62 198 GLU A CA 1
ATOM 1589 C C . GLU A 1 198 ? -1.030 7.093 21.043 1.00 85.62 198 GLU A C 1
ATOM 1591 O O . GLU A 1 198 ? -1.896 6.584 20.319 1.00 85.62 198 GLU A O 1
ATOM 1596 N N . PRO A 1 199 ? -0.684 6.534 22.212 1.00 88.12 199 PRO A N 1
ATOM 1597 C CA . PRO A 1 199 ? -1.326 5.331 22.704 1.00 88.12 199 PRO A CA 1
ATOM 1598 C C . PRO A 1 199 ? -2.833 5.495 22.909 1.00 88.12 199 PRO A C 1
ATOM 1600 O O . PRO A 1 199 ? -3.301 6.455 23.532 1.00 88.12 199 PRO A O 1
ATOM 1603 N N . MET A 1 200 ? -3.591 4.504 22.448 1.00 90.44 200 MET A N 1
ATOM 1604 C CA . MET A 1 200 ? -5.049 4.566 22.334 1.00 90.44 200 MET A CA 1
ATOM 1605 C C . MET A 1 200 ? -5.723 3.259 22.755 1.00 90.44 200 MET A C 1
ATOM 1607 O O . MET A 1 200 ? -5.071 2.239 22.963 1.00 90.44 200 MET A O 1
ATOM 1611 N N . GLN A 1 201 ? -7.041 3.293 22.921 1.00 91.06 201 GLN A N 1
ATOM 1612 C CA . GLN A 1 201 ? -7.870 2.115 23.163 1.00 91.06 201 GLN A CA 1
ATOM 1613 C C . GLN A 1 201 ? -9.022 2.092 22.168 1.00 91.06 201 GLN A C 1
ATOM 1615 O O . GLN A 1 201 ? -9.540 3.141 21.779 1.00 91.06 201 GLN A O 1
ATOM 1620 N N . LEU A 1 202 ? -9.460 0.891 21.808 1.00 89.56 202 LEU A N 1
ATOM 1621 C CA . LEU A 1 202 ? -10.662 0.714 21.008 1.00 89.56 202 LEU A CA 1
ATOM 1622 C C . LEU A 1 202 ? -11.898 0.711 21.910 1.00 89.56 202 LEU A C 1
ATOM 1624 O O . LEU A 1 202 ? -11.898 0.172 23.020 1.00 89.56 202 LEU A O 1
ATOM 1628 N N . ALA A 1 203 ? -12.963 1.311 21.407 1.00 88.75 203 ALA A N 1
ATOM 1629 C CA . ALA A 1 203 ? -14.301 1.233 21.953 1.00 88.75 203 ALA A CA 1
ATOM 1630 C C . ALA A 1 203 ? -15.217 0.571 20.926 1.00 88.75 203 ALA A C 1
ATOM 1632 O O . ALA A 1 203 ? -15.019 0.700 19.723 1.00 88.75 203 ALA A O 1
ATOM 1633 N N . ARG A 1 204 ? -16.232 -0.151 21.389 1.00 85.56 204 ARG A N 1
ATOM 1634 C CA . ARG A 1 204 ? -17.275 -0.709 20.529 1.00 85.56 204 ARG A CA 1
ATOM 1635 C C . ARG A 1 204 ? -18.603 -0.596 21.251 1.00 85.56 204 ARG A C 1
ATOM 1637 O O . ARG A 1 204 ? -18.774 -1.151 22.336 1.00 85.56 204 ARG A O 1
ATOM 1644 N N . ARG A 1 205 ? -19.557 0.114 20.643 1.00 82.56 205 ARG A N 1
ATOM 1645 C CA . ARG A 1 205 ? -20.846 0.457 21.273 1.00 82.56 205 ARG A CA 1
ATOM 1646 C C . ARG A 1 205 ? -20.621 1.208 22.596 1.00 82.56 205 ARG A C 1
ATOM 1648 O O . ARG A 1 205 ? -20.019 2.272 22.588 1.00 82.56 205 ARG A O 1
ATOM 1655 N N . ASP A 1 206 ? -21.096 0.682 23.725 1.00 83.19 206 ASP A N 1
ATOM 1656 C CA . ASP A 1 206 ? -20.957 1.292 25.052 1.00 83.19 206 ASP A CA 1
ATOM 1657 C C . ASP A 1 206 ? -19.806 0.701 25.884 1.00 83.19 206 ASP A C 1
ATOM 1659 O O . ASP A 1 206 ? -19.718 0.952 27.090 1.00 83.19 206 ASP A O 1
ATOM 1663 N N . GLN A 1 207 ? -18.921 -0.075 25.253 1.00 86.19 207 GLN A N 1
ATOM 1664 C CA . GLN A 1 207 ? -17.828 -0.786 25.909 1.00 86.19 207 GLN A CA 1
ATOM 1665 C C . GLN A 1 207 ? -16.467 -0.266 25.448 1.00 86.19 207 GLN A C 1
ATOM 1667 O O . GLN A 1 207 ? -16.208 -0.142 24.253 1.00 86.19 207 GLN A O 1
ATOM 1672 N N . LEU A 1 208 ? -15.584 -0.001 26.409 1.00 88.56 208 LEU A N 1
ATOM 1673 C CA . LEU A 1 208 ? -14.169 0.273 26.184 1.00 88.56 208 LEU A CA 1
ATOM 1674 C C . LEU A 1 208 ? -13.369 -1.004 26.430 1.00 88.56 208 LEU A C 1
ATOM 1676 O O . LEU A 1 208 ? -13.516 -1.621 27.491 1.00 88.56 208 LEU A O 1
ATOM 1680 N N . LEU A 1 209 ? -12.521 -1.383 25.477 1.00 86.06 209 LEU A N 1
ATOM 1681 C CA . LEU A 1 209 ? -11.664 -2.553 25.618 1.00 86.06 209 LEU A CA 1
ATOM 1682 C C . LEU A 1 209 ? -10.508 -2.273 26.588 1.00 86.06 209 LEU A C 1
ATOM 1684 O O . LEU A 1 209 ? -9.813 -1.262 26.462 1.00 86.06 209 LEU A O 1
ATOM 1688 N N . ASP A 1 210 ? -10.265 -3.191 27.528 1.00 86.38 210 ASP A N 1
ATOM 1689 C CA . ASP A 1 210 ? -9.125 -3.152 28.461 1.00 86.38 210 ASP A CA 1
ATOM 1690 C C . ASP A 1 210 ? -7.829 -3.630 27.783 1.00 86.38 210 ASP A C 1
ATOM 1692 O O . ASP A 1 210 ? -7.151 -4.552 28.231 1.00 86.38 210 ASP A O 1
ATOM 1696 N N . HIS A 1 211 ? -7.515 -3.029 26.637 1.00 83.00 211 HIS A N 1
ATOM 1697 C CA . HIS A 1 211 ? -6.253 -3.201 25.935 1.00 83.00 211 HIS A CA 1
ATOM 1698 C C . HIS A 1 211 ? -5.835 -1.861 25.336 1.00 83.00 211 HIS A C 1
ATOM 1700 O O . HIS A 1 211 ? -6.640 -1.168 24.707 1.00 83.00 211 HIS A O 1
ATOM 1706 N N . LYS A 1 212 ? -4.574 -1.487 25.559 1.00 88.06 212 LYS A N 1
ATOM 1707 C CA . LYS A 1 212 ? -4.007 -0.218 25.115 1.00 88.06 212 LYS A CA 1
ATOM 1708 C C . LYS A 1 212 ? -3.056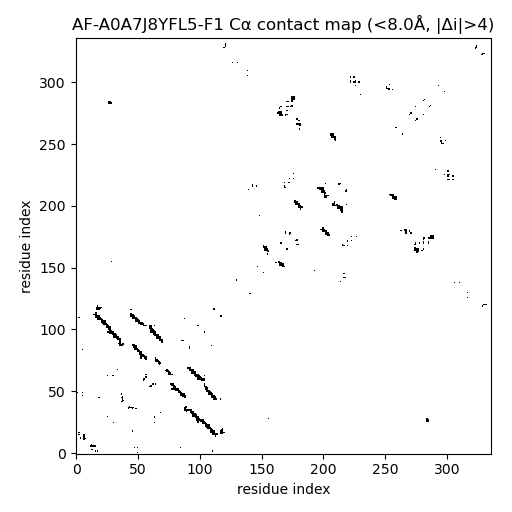 -0.471 23.956 1.00 88.06 212 LYS A C 1
ATOM 1710 O O . LYS A 1 212 ? -1.982 -1.030 24.148 1.00 88.06 212 LYS A O 1
ATOM 1715 N N . PHE A 1 213 ? -3.445 -0.011 22.777 1.00 84.94 213 PHE A N 1
ATOM 1716 C CA . PHE A 1 213 ? -2.629 -0.071 21.578 1.00 84.94 213 PHE A CA 1
ATOM 1717 C C . PHE A 1 213 ? -1.592 1.054 21.587 1.00 84.94 213 PHE A C 1
ATOM 1719 O O . PHE A 1 213 ? -1.831 2.141 22.119 1.00 84.94 213 PHE A O 1
ATOM 1726 N N . VAL A 1 214 ? -0.441 0.794 20.966 1.00 82.94 214 VAL A N 1
ATOM 1727 C CA . VAL A 1 214 ? 0.651 1.765 20.827 1.00 82.94 214 VAL A CA 1
ATOM 1728 C C . VAL A 1 214 ? 0.217 3.004 20.052 1.00 82.94 214 VAL A C 1
ATOM 1730 O O . VAL A 1 214 ? 0.581 4.107 20.434 1.00 82.94 214 VAL A O 1
ATOM 1733 N N . ASN A 1 215 ? -0.542 2.810 18.974 1.00 83.62 215 ASN A N 1
ATOM 1734 C CA . ASN A 1 215 ? -1.070 3.855 18.104 1.00 83.62 215 ASN A CA 1
ATOM 1735 C C . ASN A 1 215 ? -2.196 3.281 17.225 1.00 83.62 215 ASN A C 1
ATOM 1737 O O . ASN A 1 215 ? -2.548 2.099 17.331 1.00 83.62 215 ASN A O 1
ATOM 1741 N N . VAL A 1 216 ? -2.745 4.110 16.334 1.00 82.50 216 VAL A N 1
ATOM 1742 C CA . VAL A 1 216 ? -3.834 3.702 15.435 1.00 82.50 216 VAL A CA 1
ATOM 1743 C C . VAL A 1 216 ? -3.430 2.573 14.474 1.00 82.50 216 VAL A C 1
ATOM 1745 O O . VAL A 1 216 ? -4.242 1.687 14.218 1.00 82.50 216 VAL A O 1
ATOM 1748 N N . LEU A 1 217 ? -2.182 2.541 13.986 1.00 78.88 217 LEU A N 1
ATOM 1749 C CA . LEU A 1 217 ? -1.714 1.504 13.057 1.00 78.88 217 LEU A CA 1
ATOM 1750 C C . LEU A 1 217 ? -1.658 0.129 13.720 1.00 78.88 217 LEU A C 1
ATOM 1752 O O . LEU A 1 217 ? -2.136 -0.836 13.134 1.00 78.88 217 LEU A O 1
ATOM 1756 N N . HIS A 1 218 ? -1.159 0.050 14.957 1.00 78.69 218 HIS A N 1
ATOM 1757 C CA . HIS A 1 218 ? -1.186 -1.193 15.730 1.00 78.69 218 HIS A CA 1
ATOM 1758 C C . HIS A 1 218 ? -2.617 -1.719 15.877 1.00 78.69 218 HIS A C 1
ATOM 1760 O O . HIS A 1 218 ? -2.889 -2.892 15.637 1.00 78.69 218 HIS A O 1
ATOM 1766 N N . SER A 1 219 ? -3.550 -0.825 16.223 1.00 80.19 219 SER A N 1
ATOM 1767 C CA . SER A 1 219 ? -4.954 -1.199 16.387 1.00 80.19 219 SER A CA 1
ATOM 1768 C C . SER A 1 219 ? -5.608 -1.649 15.081 1.00 80.19 219 SER A C 1
ATOM 1770 O O . SER A 1 219 ? -6.433 -2.557 15.105 1.00 80.19 219 SER A O 1
ATOM 1772 N N . LEU A 1 220 ? -5.212 -1.062 13.946 1.00 76.12 220 LEU A N 1
ATOM 1773 C CA . LEU A 1 220 ? -5.702 -1.453 12.630 1.00 76.12 220 LEU A CA 1
ATOM 1774 C C . LEU A 1 220 ? -5.148 -2.816 12.210 1.00 76.12 220 LEU A C 1
ATOM 1776 O O . LEU A 1 220 ? -5.924 -3.652 11.772 1.00 76.12 220 LEU A O 1
ATOM 1780 N N . GLN A 1 221 ? -3.851 -3.073 12.399 1.00 69.81 221 GLN A N 1
ATOM 1781 C CA . GLN A 1 221 ? -3.240 -4.370 12.081 1.00 69.81 221 GLN A CA 1
ATOM 1782 C C . GLN A 1 221 ? -3.896 -5.512 12.859 1.00 69.81 221 GLN A C 1
ATOM 1784 O O . GLN A 1 221 ? -4.216 -6.552 12.287 1.00 69.81 221 GLN A O 1
ATOM 1789 N N . VAL A 1 222 ? -4.146 -5.298 14.153 1.00 61.12 222 VAL A N 1
ATOM 1790 C CA . VAL A 1 222 ? -4.911 -6.240 14.970 1.00 61.12 222 VAL A CA 1
ATOM 1791 C C . VAL A 1 222 ? -6.352 -6.319 14.477 1.00 61.12 222 VAL A C 1
ATOM 1793 O O . VAL A 1 222 ? -6.860 -7.413 14.289 1.00 61.12 222 VAL A O 1
ATOM 1796 N N . GLY A 1 223 ? -7.027 -5.188 14.259 1.00 56.00 223 GLY A N 1
ATOM 1797 C CA . GLY A 1 223 ? -8.425 -5.154 13.824 1.00 56.00 223 GLY A CA 1
ATOM 1798 C C . GLY A 1 223 ? -8.663 -5.901 12.509 1.00 56.00 223 GLY A C 1
ATOM 1799 O O . GLY A 1 223 ? -9.613 -6.673 12.411 1.00 56.00 223 GLY A O 1
ATOM 1800 N N . GLU A 1 224 ? -7.773 -5.729 11.532 1.00 58.94 224 GLU A N 1
ATOM 1801 C CA . GLU A 1 224 ? -7.782 -6.458 10.264 1.00 58.94 224 GLU A CA 1
ATOM 1802 C C . GLU A 1 224 ? -7.422 -7.933 10.457 1.00 58.94 224 GLU A C 1
ATOM 1804 O O . GLU A 1 224 ? -8.088 -8.783 9.874 1.00 58.94 224 GLU A O 1
ATOM 1809 N N . TYR A 1 225 ? -6.448 -8.268 11.315 1.00 55.66 225 TYR A N 1
ATOM 1810 C CA . TYR A 1 225 ? -6.155 -9.662 11.657 1.00 55.66 225 TYR A CA 1
ATOM 1811 C C . TYR A 1 225 ? -7.357 -10.346 12.299 1.00 55.66 225 TYR A C 1
ATOM 1813 O O . TYR A 1 225 ? -7.682 -11.454 11.900 1.00 55.66 225 TYR A O 1
ATOM 1821 N N . VAL A 1 226 ? -8.053 -9.698 13.240 1.00 55.41 226 VAL A N 1
ATOM 1822 C CA . VAL A 1 226 ? -9.250 -10.280 13.852 1.00 55.41 226 VAL A CA 1
ATOM 1823 C C . VAL A 1 226 ? -10.394 -10.346 12.860 1.00 55.41 226 VAL A C 1
ATOM 1825 O O . VAL A 1 226 ? -11.101 -11.335 12.884 1.00 55.41 226 VAL A O 1
ATOM 1828 N N . ASN A 1 227 ? -10.579 -9.378 11.960 1.00 55.44 227 ASN A N 1
ATOM 1829 C CA . ASN A 1 227 ? -11.615 -9.508 10.935 1.00 55.44 227 ASN A CA 1
ATOM 1830 C C . ASN A 1 227 ? -11.287 -10.627 9.941 1.00 55.44 227 ASN A C 1
ATOM 1832 O O . ASN A 1 227 ? -12.172 -11.393 9.598 1.00 55.44 227 ASN A O 1
ATOM 1836 N N . LEU A 1 228 ? -10.025 -10.787 9.533 1.00 51.34 228 LEU A N 1
ATOM 1837 C CA . LEU A 1 228 ? -9.581 -11.927 8.730 1.00 51.34 228 LEU A CA 1
ATOM 1838 C C . LEU A 1 228 ? -9.683 -13.235 9.504 1.00 51.34 228 LEU A C 1
ATOM 1840 O O . LEU A 1 228 ? -10.015 -14.243 8.903 1.00 51.34 228 LEU A O 1
ATOM 1844 N N . TYR A 1 229 ? -9.406 -13.241 10.807 1.00 47.66 229 TYR A N 1
ATOM 1845 C CA . TYR A 1 229 ? -9.555 -14.411 11.661 1.00 47.66 229 TYR A CA 1
ATOM 1846 C C . TYR A 1 229 ? -11.027 -14.713 11.886 1.00 47.66 229 TYR A C 1
ATOM 1848 O O . TYR A 1 229 ? -11.365 -15.868 11.826 1.00 47.66 229 TYR A O 1
ATOM 1856 N N . ASP A 1 230 ? -11.919 -13.740 12.061 1.00 48.09 230 ASP A N 1
ATOM 1857 C CA . ASP A 1 230 ? -13.369 -13.921 12.193 1.00 48.09 230 ASP A CA 1
ATOM 1858 C C . ASP A 1 230 ? -14.015 -14.253 10.846 1.00 48.09 230 ASP A C 1
ATOM 1860 O O . ASP A 1 230 ? -14.972 -15.009 10.827 1.00 48.09 230 ASP A O 1
ATOM 1864 N N . GLU A 1 231 ? -13.510 -13.758 9.715 1.00 43.47 231 GLU A N 1
ATOM 1865 C CA . GLU A 1 231 ? -13.939 -14.159 8.371 1.00 43.47 231 GLU A CA 1
ATOM 1866 C C . GLU A 1 231 ? -13.397 -15.536 8.015 1.00 43.47 231 GLU A C 1
ATOM 1868 O O . GLU A 1 231 ? -14.138 -16.342 7.465 1.00 43.47 231 GLU A O 1
ATOM 1873 N N . GLN A 1 232 ? -12.147 -15.849 8.365 1.00 35.72 232 GLN A N 1
ATOM 1874 C CA . GLN A 1 232 ? -11.588 -17.190 8.233 1.00 35.72 232 GLN A CA 1
ATOM 1875 C C . GLN A 1 232 ? -12.222 -18.135 9.234 1.00 35.72 232 GLN A C 1
ATOM 1877 O O . GLN A 1 232 ? -12.450 -19.258 8.859 1.00 35.72 232 GLN A O 1
ATOM 1882 N N . VAL A 1 233 ? -12.581 -17.725 10.446 1.00 32.09 233 VAL A N 1
ATOM 1883 C CA . VAL A 1 233 ? -13.314 -18.516 11.442 1.00 32.09 233 VAL A CA 1
ATOM 1884 C C . VAL A 1 233 ? -14.774 -18.599 11.046 1.00 32.09 233 VAL A C 1
ATOM 1886 O O . VAL A 1 233 ? -15.354 -19.648 11.232 1.00 32.09 233 VAL A O 1
ATOM 1889 N N . ALA A 1 234 ? -15.383 -17.603 10.410 1.00 26.98 234 ALA A N 1
ATOM 1890 C CA . ALA A 1 234 ? -16.715 -17.725 9.828 1.00 26.98 234 ALA A CA 1
ATOM 1891 C C . ALA A 1 234 ? -16.680 -18.667 8.617 1.00 26.98 234 ALA A C 1
ATOM 1893 O O . ALA A 1 234 ? -17.492 -19.580 8.550 1.00 26.98 234 ALA A O 1
ATOM 1894 N N . GLN A 1 235 ? -15.709 -18.548 7.709 1.00 25.84 235 GLN A N 1
ATOM 1895 C CA . GLN A 1 235 ? -15.507 -19.471 6.585 1.00 25.84 235 GLN A CA 1
ATOM 1896 C C . GLN A 1 235 ? -15.084 -20.874 7.053 1.00 25.84 235 GLN A C 1
ATOM 1898 O O . GLN A 1 235 ? -15.547 -21.860 6.492 1.00 25.84 235 GLN A O 1
ATOM 1903 N N . PHE A 1 236 ? -14.282 -20.991 8.112 1.00 24.33 236 PHE A N 1
ATOM 1904 C CA . PHE A 1 236 ? -13.802 -22.242 8.706 1.00 24.33 236 PHE A CA 1
ATOM 1905 C C . PHE A 1 236 ? -14.883 -22.888 9.574 1.00 24.33 236 PHE A C 1
ATOM 1907 O O . PHE A 1 236 ? -15.052 -24.092 9.486 1.00 24.33 236 PHE A O 1
ATOM 1914 N N . TYR A 1 237 ? -15.718 -22.139 10.303 1.00 24.73 237 TYR A N 1
ATOM 1915 C CA . TYR A 1 237 ? -16.919 -22.671 10.967 1.00 24.73 237 TYR A CA 1
ATOM 1916 C C . TYR A 1 237 ? -17.988 -23.083 9.948 1.00 24.73 237 TYR A C 1
ATOM 1918 O O . TYR A 1 237 ? -18.680 -24.077 10.170 1.00 24.73 237 TYR A O 1
ATOM 1926 N N . PHE A 1 238 ? -18.121 -22.379 8.817 1.00 25.70 238 PHE A N 1
ATOM 1927 C CA . PHE A 1 238 ? -19.014 -22.803 7.734 1.00 25.70 238 PHE A CA 1
ATOM 1928 C C . PHE A 1 238 ? -18.454 -23.981 6.911 1.00 25.70 238 PHE A C 1
ATOM 1930 O O . PHE A 1 238 ? -19.242 -24.694 6.290 1.00 25.70 238 PHE A O 1
ATOM 1937 N N . TRP A 1 239 ? -17.142 -24.251 6.954 1.00 24.38 239 TRP A N 1
ATOM 1938 C CA . TRP A 1 239 ? -16.508 -25.404 6.294 1.00 24.38 239 TRP A CA 1
ATOM 1939 C C . TRP A 1 239 ? -16.341 -26.632 7.222 1.00 24.38 239 TRP A C 1
ATOM 1941 O O . TRP A 1 239 ? -16.551 -27.762 6.786 1.00 24.38 239 TRP A O 1
ATOM 1951 N N . GLU A 1 240 ? -16.065 -26.443 8.519 1.00 24.16 240 GLU A N 1
ATOM 1952 C CA . GLU A 1 240 ? -15.987 -27.490 9.561 1.00 24.16 240 GLU A CA 1
ATOM 1953 C C . GLU A 1 240 ? -17.325 -27.776 10.273 1.00 24.16 240 GLU A C 1
ATOM 1955 O O . GLU A 1 240 ? -17.404 -28.625 11.164 1.00 24.16 240 GLU A O 1
ATOM 1960 N N . GLY A 1 241 ? -18.440 -27.210 9.798 1.00 26.78 241 GLY A N 1
ATOM 1961 C CA . GLY A 1 241 ? -19.803 -27.628 10.173 1.00 26.78 241 GLY A CA 1
ATOM 1962 C C . GLY A 1 241 ? -20.157 -29.085 9.808 1.00 26.78 241 GLY A C 1
ATOM 1963 O O . GLY A 1 241 ? -21.284 -29.534 10.021 1.00 26.78 241 GLY A O 1
ATOM 1964 N N . CYS A 1 242 ? -19.200 -29.846 9.270 1.00 27.75 242 CYS A N 1
ATOM 1965 C CA . CYS A 1 242 ? -19.266 -31.287 9.077 1.00 27.75 242 CYS A CA 1
ATOM 1966 C C . CYS A 1 242 ? -17.940 -31.969 9.461 1.00 27.75 242 CYS A C 1
ATOM 1968 O O . CYS A 1 242 ? -17.334 -32.639 8.627 1.00 27.75 242 CYS A O 1
ATOM 1970 N N . LYS A 1 243 ? -17.506 -31.841 10.725 1.00 27.05 243 LYS A N 1
ATOM 1971 C CA . LYS A 1 243 ? -17.088 -32.970 11.592 1.00 27.05 243 LYS A CA 1
ATOM 1972 C C . LYS A 1 243 ? -16.458 -32.486 12.908 1.00 27.05 243 LYS A C 1
ATOM 1974 O O . LYS A 1 243 ? -15.368 -31.951 12.924 1.00 27.05 243 LYS A O 1
ATOM 1979 N N . SER A 1 244 ? -17.082 -32.923 14.001 1.00 28.53 244 SER A N 1
ATOM 1980 C CA . SER A 1 244 ? -16.494 -33.165 15.326 1.00 28.53 244 SER A CA 1
ATOM 1981 C C . SER A 1 244 ? -16.302 -31.992 16.299 1.00 28.53 244 SER A C 1
ATOM 1983 O O . SER A 1 244 ? -15.473 -31.110 16.144 1.00 28.53 244 SER A O 1
ATOM 1985 N N . GLN A 1 245 ? -17.035 -32.133 17.406 1.00 35.66 245 GLN A N 1
ATOM 1986 C CA . GLN A 1 245 ? -16.759 -31.659 18.762 1.00 35.66 245 GLN A CA 1
ATOM 1987 C C . GLN A 1 245 ? -15.260 -31.552 19.098 1.00 35.66 245 GLN A C 1
ATOM 1989 O O . GLN A 1 245 ? -14.587 -32.582 19.105 1.00 35.66 245 GLN A O 1
ATOM 1994 N N . ALA A 1 246 ? -14.791 -30.353 19.467 1.00 32.03 246 ALA A N 1
ATOM 1995 C CA . ALA A 1 246 ? -13.928 -30.098 20.634 1.00 32.03 246 ALA A CA 1
ATOM 1996 C C . ALA A 1 246 ? -13.371 -28.660 20.621 1.00 32.03 246 ALA A C 1
ATOM 1998 O O . ALA A 1 246 ? -12.301 -28.448 20.083 1.00 32.03 246 ALA A O 1
ATOM 1999 N N . PHE A 1 247 ? -14.038 -27.700 21.272 1.00 29.78 247 PHE A N 1
ATOM 2000 C CA . PHE A 1 247 ? -13.382 -26.543 21.914 1.00 29.78 247 PHE A CA 1
ATOM 2001 C C . PHE A 1 247 ? -14.296 -25.995 23.023 1.00 29.78 247 PHE A C 1
ATOM 2003 O O . PHE A 1 247 ? -14.878 -24.921 22.937 1.00 29.78 247 PHE A O 1
ATOM 2010 N N . THR A 1 248 ? -14.454 -26.780 24.089 1.00 31.31 248 THR A N 1
ATOM 2011 C CA . THR A 1 248 ? -14.898 -26.284 25.399 1.00 31.31 248 THR A CA 1
ATOM 2012 C C . THR A 1 248 ? -13.662 -26.124 26.272 1.00 31.31 248 THR A C 1
ATOM 2014 O O . THR A 1 248 ? -13.358 -27.006 27.066 1.00 31.31 248 THR A O 1
ATOM 2017 N N . ASN A 1 249 ? -12.930 -25.028 26.097 1.00 31.41 249 ASN A N 1
ATOM 2018 C CA . ASN A 1 249 ? -12.004 -24.542 27.113 1.00 31.41 249 ASN A CA 1
ATOM 2019 C C . ASN A 1 249 ? -12.428 -23.114 27.449 1.00 31.41 249 ASN A C 1
ATOM 2021 O O . ASN A 1 249 ? -12.596 -22.286 26.558 1.00 31.41 249 ASN A O 1
ATOM 2025 N N . GLU A 1 250 ? -12.680 -22.871 28.733 1.00 37.22 250 GLU A N 1
ATOM 2026 C CA . GLU A 1 250 ? -13.105 -21.590 29.290 1.00 37.22 250 GLU A CA 1
ATOM 2027 C C . GLU A 1 250 ? -12.084 -20.496 28.944 1.00 37.22 250 GLU A C 1
ATOM 2029 O O . GLU A 1 250 ? -11.035 -20.372 29.577 1.00 37.22 250 GLU A O 1
ATOM 2034 N N . VAL A 1 251 ? -12.380 -19.697 27.918 1.00 39.72 251 VAL A N 1
ATOM 2035 C CA . VAL A 1 251 ? -11.623 -18.480 27.618 1.00 39.72 251 VAL A CA 1
ATOM 2036 C C . VAL A 1 251 ? -11.957 -17.468 28.712 1.00 39.72 251 VAL A C 1
ATOM 2038 O O . VAL A 1 251 ? -13.129 -17.157 28.942 1.00 39.72 251 VAL A O 1
ATOM 2041 N N . GLN A 1 252 ? -10.937 -16.976 29.419 1.00 38.75 252 GLN A N 1
ATOM 2042 C CA . GLN A 1 252 ? -11.108 -15.906 30.400 1.00 38.75 252 GLN A CA 1
ATOM 2043 C C . GLN A 1 252 ? -11.820 -14.724 29.731 1.00 38.75 252 GLN A C 1
ATOM 2045 O O . GLN A 1 252 ? -11.380 -14.229 28.696 1.00 38.75 252 GLN A O 1
ATOM 2050 N N . SER A 1 253 ? -12.936 -14.285 30.319 1.00 47.12 253 SER A N 1
ATOM 2051 C CA . SER A 1 253 ? -13.688 -13.125 29.840 1.00 47.12 253 SER A CA 1
ATOM 2052 C C . SER A 1 253 ? -12.751 -11.924 29.739 1.00 47.12 253 SER A C 1
ATOM 2054 O O . SER A 1 253 ? -12.258 -11.448 30.765 1.00 47.12 253 SER A O 1
ATOM 2056 N N . GLY A 1 254 ? -12.534 -11.415 28.523 1.00 54.38 254 GLY A N 1
ATOM 2057 C CA . GLY A 1 254 ? -11.870 -10.130 28.325 1.00 54.38 254 GLY A CA 1
ATOM 2058 C C . GLY A 1 254 ? -12.533 -9.065 29.204 1.00 54.38 254 GLY A C 1
ATOM 2059 O O . GLY A 1 254 ? -13.754 -9.072 29.401 1.00 54.38 254 GLY A O 1
ATOM 2060 N N . LYS A 1 255 ? -11.731 -8.185 29.805 1.00 66.62 255 LYS A N 1
ATOM 2061 C CA . LYS A 1 255 ? -12.253 -7.071 30.599 1.00 66.62 255 LYS A CA 1
ATOM 2062 C C . LYS A 1 255 ? -12.682 -5.972 29.630 1.00 66.62 255 LYS A C 1
ATOM 2064 O O . LYS A 1 255 ? -11.876 -5.453 28.867 1.00 66.62 255 LYS A O 1
ATOM 2069 N N . ALA A 1 256 ? -13.959 -5.618 29.644 1.00 70.00 256 ALA A N 1
ATOM 2070 C CA . ALA A 1 256 ? -14.433 -4.375 29.055 1.00 70.00 256 ALA A CA 1
ATOM 2071 C C . ALA A 1 256 ? -15.141 -3.567 30.130 1.00 70.00 256 ALA A C 1
ATOM 2073 O O . ALA A 1 256 ? -15.874 -4.107 30.963 1.00 70.00 256 ALA A O 1
ATOM 2074 N N . VAL A 1 257 ? -14.903 -2.261 30.115 1.00 82.56 257 VAL A N 1
ATOM 2075 C CA . VAL A 1 257 ? -15.525 -1.329 31.051 1.00 82.56 257 VAL A CA 1
ATOM 2076 C C . VAL A 1 257 ? -16.561 -0.523 30.292 1.00 82.56 257 VAL A C 1
ATOM 2078 O O . VAL A 1 257 ? -16.328 -0.089 29.164 1.00 82.56 257 VAL A O 1
ATOM 2081 N N . ARG A 1 258 ? -17.723 -0.312 30.909 1.00 87.19 258 ARG A N 1
ATOM 2082 C CA . ARG A 1 258 ? -18.748 0.559 30.340 1.00 87.19 258 ARG A CA 1
ATOM 2083 C C . ARG A 1 258 ? -18.193 1.975 30.193 1.00 87.19 258 ARG A C 1
ATOM 2085 O O . ARG A 1 258 ? -17.643 2.521 31.151 1.00 87.19 258 ARG A O 1
ATOM 2092 N N . LEU A 1 259 ? -18.367 2.571 29.018 1.00 88.06 259 LEU A N 1
ATOM 2093 C CA . LEU A 1 259 ? -17.909 3.926 28.741 1.00 88.06 259 LEU A CA 1
ATOM 2094 C C . LEU A 1 259 ? -18.540 4.925 29.715 1.00 88.06 259 LEU A C 1
ATOM 2096 O O . LEU A 1 259 ? -19.760 4.998 29.880 1.00 88.06 259 LEU A O 1
ATOM 2100 N N . SER A 1 260 ? -17.697 5.742 30.342 1.00 89.94 260 SER A N 1
ATOM 2101 C CA . SER A 1 260 ? -18.153 6.929 31.058 1.00 89.94 260 SER A CA 1
ATOM 2102 C C . SER A 1 260 ? -18.601 8.015 30.074 1.00 89.94 260 SER A C 1
ATOM 2104 O O . SER A 1 260 ? -18.213 8.039 28.901 1.00 89.94 260 SER A O 1
ATOM 2106 N N . ARG A 1 261 ? -19.385 8.978 30.571 1.00 89.06 261 ARG A N 1
ATOM 2107 C CA . ARG A 1 261 ? -19.820 10.133 29.774 1.00 89.06 261 ARG A CA 1
ATOM 2108 C C . ARG A 1 261 ? -18.636 10.936 29.223 1.00 89.06 261 ARG A C 1
ATOM 2110 O O . ARG A 1 261 ? -18.637 11.281 28.050 1.00 89.06 261 ARG A O 1
ATOM 2117 N N . SER A 1 262 ? -17.607 11.160 30.042 1.00 88.56 262 SER A N 1
ATOM 2118 C CA . SER A 1 262 ? -16.390 11.876 29.630 1.00 88.56 262 SER A CA 1
ATOM 2119 C C . SER A 1 262 ? -15.638 11.144 28.511 1.00 88.56 262 SER A C 1
ATOM 2121 O O . SER A 1 262 ? -15.210 11.764 27.540 1.00 88.56 262 SER A O 1
ATOM 2123 N N . GLN A 1 263 ? -15.532 9.812 28.588 1.00 90.25 263 GLN A N 1
ATOM 2124 C CA . GLN A 1 263 ? -14.909 9.009 27.528 1.00 90.25 263 GLN A CA 1
ATOM 2125 C C . GLN A 1 263 ? -15.712 9.062 26.225 1.00 90.25 263 GLN A C 1
ATOM 2127 O O . GLN A 1 263 ? -15.129 9.253 25.162 1.00 90.25 263 GLN A O 1
ATOM 2132 N N . SER A 1 264 ? -17.042 8.975 26.316 1.00 89.25 264 SER A N 1
ATOM 2133 C CA . SER A 1 264 ? -17.931 9.086 25.152 1.00 89.25 264 SER A CA 1
ATOM 2134 C C . SER A 1 264 ? -17.805 10.456 24.477 1.00 89.25 264 SER A C 1
ATOM 2136 O O . SER A 1 264 ? -17.720 10.546 23.259 1.00 89.25 264 SER A O 1
ATOM 2138 N N . GLU A 1 265 ? -17.716 11.535 25.260 1.00 89.44 265 GLU A N 1
ATOM 2139 C CA . GLU A 1 265 ? -17.504 12.889 24.734 1.00 89.44 265 GLU A CA 1
ATOM 2140 C C . GLU A 1 265 ? -16.144 13.030 24.032 1.00 89.44 265 GLU A C 1
ATOM 2142 O O . GLU A 1 265 ? -16.061 13.694 22.998 1.00 89.44 265 GLU A O 1
ATOM 2147 N N . LYS A 1 266 ? -15.083 12.387 24.541 1.00 89.50 266 LYS A N 1
ATOM 2148 C CA . LYS A 1 266 ? -13.768 12.355 23.876 1.00 89.50 266 LYS A CA 1
ATOM 2149 C C . LYS A 1 266 ? -13.817 11.614 22.538 1.00 89.50 266 LYS A C 1
ATOM 2151 O O . LYS A 1 266 ? -13.301 12.146 21.559 1.00 89.50 266 LYS A O 1
ATOM 2156 N N . ILE A 1 267 ? -14.474 10.454 22.484 1.00 90.00 267 ILE A N 1
ATOM 2157 C CA . ILE A 1 267 ? -14.676 9.684 21.243 1.00 90.00 267 ILE A CA 1
ATOM 2158 C C . ILE A 1 267 ? -15.413 10.534 20.201 1.00 90.00 267 ILE A C 1
ATOM 2160 O O . ILE A 1 267 ? -14.930 10.706 19.085 1.00 90.00 267 ILE A O 1
ATOM 2164 N N . THR A 1 268 ? -16.532 11.159 20.582 1.00 89.50 268 THR A N 1
ATOM 2165 C CA . THR A 1 268 ? -17.303 12.024 19.676 1.00 89.50 268 THR A CA 1
ATOM 2166 C C . THR A 1 268 ? -16.458 13.164 19.112 1.00 89.50 268 THR A C 1
ATOM 2168 O O . THR A 1 268 ? -16.593 13.512 17.941 1.00 89.50 268 THR A O 1
ATOM 2171 N N . ARG A 1 269 ? -15.557 13.740 19.919 1.00 88.19 269 ARG A N 1
ATOM 2172 C CA . ARG A 1 269 ? -14.645 14.787 19.445 1.00 88.19 269 ARG A CA 1
ATOM 2173 C C . ARG A 1 269 ? -13.643 14.257 18.419 1.00 88.19 269 ARG A C 1
ATOM 2175 O O . ARG A 1 269 ? -13.470 14.905 17.394 1.00 88.19 269 ARG A O 1
ATOM 2182 N N . VAL A 1 270 ? -13.027 13.095 18.652 1.00 88.50 270 VAL A N 1
ATOM 2183 C CA . VAL A 1 270 ? -12.125 12.451 17.674 1.00 88.50 270 VAL A CA 1
ATOM 2184 C C . VAL A 1 270 ? -12.863 12.209 16.356 1.00 88.50 270 VAL A C 1
ATOM 2186 O O . VAL A 1 270 ? -12.413 12.663 15.303 1.00 88.50 270 VAL A O 1
ATOM 2189 N N . ASN A 1 271 ? -14.050 11.604 16.422 1.00 89.19 271 ASN A N 1
ATOM 2190 C CA . ASN A 1 271 ? -14.864 11.312 15.243 1.00 89.19 271 ASN A CA 1
ATOM 2191 C C . ASN A 1 271 ? -15.263 12.596 14.494 1.00 89.19 271 ASN A C 1
ATOM 2193 O O . ASN A 1 271 ? -15.216 12.630 13.271 1.00 89.19 271 ASN A O 1
ATOM 2197 N N . SER A 1 272 ? -15.561 13.694 15.199 1.00 87.19 272 SER A N 1
ATOM 2198 C CA . SER A 1 272 ? -15.897 14.977 14.557 1.00 87.19 272 SER A CA 1
ATOM 2199 C C . SER A 1 272 ? -14.754 15.598 13.743 1.00 87.19 272 SER A C 1
ATOM 2201 O O . SER A 1 272 ? -15.003 16.419 12.862 1.00 87.19 272 SER A O 1
ATOM 2203 N N . VAL A 1 273 ? -13.507 15.216 14.030 1.00 85.75 273 VAL A N 1
ATOM 2204 C CA . VAL A 1 273 ? -12.320 15.724 13.335 1.00 85.75 273 VAL A CA 1
ATOM 2205 C C . VAL A 1 273 ? -11.919 14.810 12.185 1.00 85.75 273 VAL A C 1
ATOM 2207 O O . VAL A 1 273 ? -11.705 15.298 11.076 1.00 85.75 273 VAL A O 1
ATOM 2210 N N . PHE A 1 274 ? -11.840 13.503 12.439 1.00 86.38 274 PHE A N 1
ATOM 2211 C CA . PHE A 1 274 ? -11.269 12.543 11.494 1.00 86.38 274 PHE A CA 1
ATOM 2212 C C . PHE A 1 274 ? -12.293 11.686 10.745 1.00 86.38 274 PHE A C 1
ATOM 2214 O O . PHE A 1 274 ? -11.921 11.005 9.799 1.00 86.38 274 PHE A O 1
ATOM 2221 N N . LEU A 1 275 ? -13.565 11.702 11.145 1.00 85.94 275 LEU A N 1
ATOM 2222 C CA . LEU A 1 275 ? -14.661 10.942 10.533 1.00 85.94 275 LEU A CA 1
ATOM 2223 C C . LEU A 1 275 ? -15.830 11.888 10.220 1.00 85.94 275 LEU A C 1
ATOM 2225 O O . LEU A 1 275 ? -16.964 11.668 10.646 1.00 85.94 275 LEU A O 1
ATOM 2229 N N . LYS A 1 276 ? -15.545 12.980 9.496 1.00 85.19 276 LYS A N 1
ATOM 2230 C CA . LYS A 1 276 ? -16.533 14.038 9.211 1.00 85.19 276 LYS A CA 1
ATOM 2231 C C . LYS A 1 276 ? -17.733 13.526 8.409 1.00 85.19 276 LYS A C 1
ATOM 2233 O O . LYS A 1 276 ? -18.828 14.065 8.555 1.00 85.19 276 LYS A O 1
ATOM 2238 N N . ASP A 1 277 ? -17.533 12.487 7.597 1.00 85.19 277 ASP A N 1
ATOM 2239 C CA . ASP A 1 277 ? -18.583 11.832 6.815 1.00 85.19 277 ASP A CA 1
ATOM 2240 C C . ASP A 1 277 ? -18.552 10.304 6.991 1.00 85.19 277 ASP A C 1
ATOM 2242 O O . ASP A 1 277 ? -17.869 9.581 6.266 1.00 85.19 277 ASP A O 1
ATOM 2246 N N . THR A 1 278 ? -19.311 9.794 7.963 1.00 84.12 278 THR A N 1
ATOM 2247 C CA . THR A 1 278 ? -19.402 8.349 8.231 1.00 84.12 278 THR A CA 1
ATOM 2248 C C . THR A 1 278 ? -20.143 7.580 7.136 1.00 84.12 278 THR A C 1
ATOM 2250 O O . THR A 1 278 ? -19.841 6.413 6.901 1.00 84.12 278 THR A O 1
ATOM 2253 N N . LYS A 1 279 ? -21.067 8.216 6.401 1.00 85.88 279 LYS A N 1
ATOM 2254 C CA . LYS A 1 279 ? -21.765 7.561 5.279 1.00 85.88 279 LYS A CA 1
ATOM 2255 C C . LYS A 1 279 ? -20.809 7.287 4.125 1.00 85.88 279 LYS A C 1
ATOM 2257 O O . LYS A 1 279 ? -20.912 6.260 3.451 1.00 85.88 279 LYS A O 1
ATOM 2262 N N . LEU A 1 280 ? -19.873 8.205 3.900 1.00 84.94 280 LEU A N 1
ATOM 2263 C CA . LEU A 1 280 ? -18.807 8.015 2.929 1.00 84.94 280 LEU A CA 1
ATOM 2264 C C . LEU A 1 280 ? -17.888 6.855 3.335 1.00 84.94 280 LEU A C 1
ATOM 2266 O O . LEU A 1 280 ? -17.569 6.029 2.485 1.00 84.94 280 LEU A O 1
ATOM 2270 N N . VAL A 1 281 ? -17.536 6.735 4.620 1.00 83.56 281 VAL A N 1
ATOM 2271 C CA . VAL A 1 281 ? -16.760 5.594 5.148 1.00 83.56 281 VAL A CA 1
ATOM 2272 C C . VAL A 1 281 ? -17.457 4.263 4.845 1.00 83.56 281 VAL A C 1
ATOM 2274 O O . VAL A 1 281 ? -16.836 3.363 4.283 1.00 83.56 281 VAL A O 1
ATOM 2277 N N . GLU A 1 282 ? -18.755 4.152 5.147 1.00 82.75 282 GLU A N 1
ATOM 2278 C CA . GLU A 1 282 ? -19.555 2.945 4.871 1.00 82.75 282 GLU A CA 1
ATOM 2279 C C . GLU A 1 282 ? -19.619 2.614 3.373 1.00 82.75 282 GLU A C 1
ATOM 2281 O O . GLU A 1 282 ? -19.634 1.445 2.985 1.00 82.75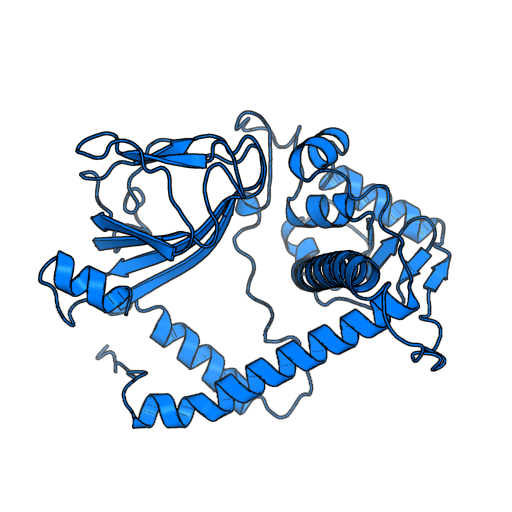 282 GLU A O 1
ATOM 2286 N N . THR A 1 283 ? -19.625 3.643 2.525 1.00 82.44 283 THR A N 1
ATOM 2287 C CA . THR A 1 283 ? -19.627 3.497 1.064 1.00 82.44 283 THR A CA 1
ATOM 2288 C C . THR A 1 283 ? -18.273 3.011 0.537 1.00 82.44 283 THR A C 1
ATOM 2290 O O . THR A 1 283 ? -18.240 2.241 -0.426 1.00 82.44 283 THR A O 1
ATOM 2293 N N . VAL A 1 284 ? -17.167 3.451 1.146 1.00 78.56 284 VAL A N 1
ATOM 2294 C CA . VAL A 1 284 ? -15.795 3.124 0.726 1.00 78.56 284 VAL A CA 1
ATOM 2295 C C . VAL A 1 284 ? -15.363 1.740 1.214 1.00 78.56 284 VAL A C 1
ATOM 2297 O O . VAL A 1 284 ? -14.892 0.948 0.403 1.00 78.56 284 VAL A O 1
ATOM 2300 N N . PHE A 1 285 ? -15.541 1.423 2.501 1.00 75.88 285 PHE A N 1
ATOM 2301 C CA . PHE A 1 285 ? -15.009 0.183 3.090 1.00 75.88 285 PHE A CA 1
ATOM 2302 C C . PHE A 1 285 ? -16.006 -0.975 3.189 1.00 75.88 285 PHE A C 1
ATOM 2304 O O . PHE A 1 285 ? -15.579 -2.069 3.526 1.00 75.88 285 PHE A O 1
ATOM 2311 N N . GLN A 1 286 ? -17.287 -0.764 2.853 1.00 67.38 286 GLN A N 1
ATOM 2312 C CA . GLN A 1 286 ? -18.401 -1.688 3.124 1.00 67.38 286 GLN A CA 1
ATOM 2313 C C . GLN A 1 286 ? -18.542 -1.979 4.630 1.00 67.38 286 GLN A C 1
ATOM 2315 O O . GLN A 1 286 ? -17.631 -2.464 5.294 1.00 67.38 286 GLN A O 1
ATOM 2320 N N . SER A 1 287 ? -19.692 -1.659 5.226 1.00 59.94 287 SER A N 1
ATOM 2321 C CA . SER A 1 287 ? -19.852 -1.874 6.667 1.00 59.94 287 SER A CA 1
ATOM 2322 C C . SER A 1 287 ? -19.883 -3.370 6.996 1.00 59.94 287 SER A C 1
ATOM 2324 O O . SER A 1 287 ? -20.726 -4.114 6.491 1.00 59.94 287 SER A O 1
ATOM 2326 N N . ALA A 1 288 ? -19.035 -3.810 7.930 1.00 55.72 288 ALA A N 1
ATOM 2327 C CA . ALA A 1 288 ? -19.094 -5.150 8.519 1.00 55.72 288 ALA A CA 1
ATOM 2328 C C . ALA A 1 288 ? -20.260 -5.258 9.525 1.00 55.72 288 ALA A C 1
ATOM 2330 O O . ALA A 1 288 ? -20.149 -5.866 10.593 1.00 55.72 288 ALA A O 1
ATOM 2331 N N . GLY A 1 289 ? -21.400 -4.630 9.206 1.00 49.06 289 GLY A N 1
ATOM 2332 C CA . GLY A 1 289 ? -22.521 -4.337 10.102 1.00 49.06 289 GLY A CA 1
ATOM 2333 C C . GLY A 1 289 ? -23.228 -5.556 10.703 1.00 49.06 289 GLY A C 1
ATOM 2334 O O . GLY A 1 289 ? -24.227 -5.393 11.403 1.00 49.06 289 GLY A O 1
ATOM 2335 N N . GLN A 1 290 ? -22.737 -6.772 10.455 1.00 49.41 290 GLN A N 1
ATOM 2336 C CA . GLN A 1 290 ? -23.306 -8.024 10.948 1.00 49.41 290 GLN A CA 1
ATOM 2337 C C . GLN A 1 290 ? -22.270 -9.061 11.416 1.00 49.41 290 GLN A C 1
ATOM 2339 O O . GLN A 1 290 ? -22.662 -10.189 11.711 1.00 49.41 290 GLN A O 1
ATOM 2344 N N . CYS A 1 291 ? -20.982 -8.723 11.553 1.00 52.38 291 CYS A N 1
ATOM 2345 C CA . CYS A 1 291 ? -20.022 -9.681 12.112 1.00 52.38 291 CYS A CA 1
ATOM 2346 C C . CYS A 1 291 ? -20.235 -9.842 13.627 1.00 52.38 291 CYS A C 1
ATOM 2348 O O . CYS A 1 291 ? -20.275 -8.864 14.387 1.00 52.38 291 CYS A O 1
ATOM 2350 N N . TYR A 1 292 ? -20.415 -11.092 14.064 1.00 57.72 292 TYR A N 1
ATOM 2351 C CA . TYR A 1 292 ? -20.505 -11.453 15.476 1.00 57.72 292 TYR A CA 1
ATOM 2352 C C . TYR A 1 292 ? -19.196 -11.072 16.170 1.00 57.72 292 TYR A C 1
ATOM 2354 O O . TYR A 1 292 ? -18.139 -11.553 15.796 1.00 57.72 292 TYR A O 1
ATOM 2362 N N . PHE A 1 293 ? -19.272 -10.207 17.182 1.00 67.12 293 PHE A N 1
ATOM 2363 C CA . PHE A 1 293 ? -18.105 -9.781 17.946 1.00 67.12 293 PHE A CA 1
ATOM 2364 C C . PHE A 1 293 ? -18.114 -10.403 19.330 1.00 67.12 293 PHE A C 1
ATOM 2366 O O . PHE A 1 293 ? -19.036 -10.165 20.118 1.00 67.12 293 PHE A O 1
ATOM 2373 N N . ASN A 1 294 ? -17.058 -11.149 19.635 1.00 73.69 294 ASN A N 1
ATOM 2374 C CA . ASN A 1 294 ? -16.811 -11.699 20.954 1.00 73.69 294 ASN A CA 1
ATOM 2375 C C . ASN A 1 294 ? -15.538 -11.079 21.536 1.00 73.69 294 ASN A C 1
ATOM 2377 O O . ASN A 1 294 ? -14.453 -11.227 20.983 1.00 73.69 294 ASN A O 1
ATOM 2381 N N . LEU A 1 295 ? -15.672 -10.405 22.678 1.00 71.75 295 LEU A N 1
ATOM 2382 C CA . LEU A 1 295 ? -14.558 -9.731 23.340 1.00 71.75 295 LEU A CA 1
ATOM 2383 C C . LEU A 1 295 ? -13.447 -10.701 23.768 1.00 71.75 295 LEU A C 1
ATOM 2385 O O . LEU A 1 295 ? -12.277 -10.355 23.677 1.00 71.75 295 LEU A O 1
ATOM 2389 N N . ALA A 1 296 ? -13.802 -11.900 24.234 1.00 71.62 296 ALA A N 1
ATOM 2390 C CA . ALA A 1 296 ? -12.824 -12.895 24.658 1.00 71.62 296 ALA A CA 1
ATOM 2391 C C . ALA A 1 296 ? -12.034 -13.437 23.456 1.00 71.62 296 ALA A C 1
ATOM 2393 O O . ALA A 1 296 ? -10.812 -13.539 23.533 1.00 71.62 296 ALA A O 1
ATOM 2394 N N . THR A 1 297 ? -12.710 -13.690 22.329 1.00 73.38 297 THR A N 1
ATOM 2395 C CA . THR A 1 297 ? -12.058 -14.049 21.059 1.00 73.38 297 THR A CA 1
ATOM 2396 C C . THR A 1 297 ? -11.157 -12.922 20.557 1.00 73.38 297 THR A C 1
ATOM 2398 O O . THR A 1 297 ? -10.009 -13.175 20.217 1.00 73.38 297 THR A O 1
ATOM 2401 N N . PHE A 1 298 ? -11.626 -11.671 20.588 1.00 74.69 298 PHE A N 1
ATOM 2402 C CA . PHE A 1 298 ? -10.832 -10.510 20.175 1.00 74.69 298 PHE A CA 1
ATOM 2403 C C . PHE A 1 298 ? -9.578 -10.328 21.043 1.00 74.69 298 PHE A C 1
ATOM 2405 O O . PHE A 1 298 ? -8.490 -10.107 20.521 1.00 74.69 298 PHE A O 1
ATOM 2412 N N . SER A 1 299 ? -9.700 -10.465 22.369 1.00 74.38 299 SER A N 1
ATOM 2413 C CA . SER A 1 299 ? -8.550 -10.425 23.280 1.00 74.38 299 SER A CA 1
ATOM 2414 C C . SER A 1 299 ? -7.562 -11.563 23.028 1.00 74.38 299 SER A C 1
ATOM 2416 O O . SER A 1 299 ? -6.360 -11.319 23.048 1.00 74.38 299 SER A O 1
ATOM 2418 N N . ALA A 1 300 ? -8.044 -12.781 22.766 1.00 74.19 300 ALA A N 1
ATOM 2419 C CA . ALA A 1 300 ? -7.177 -13.902 22.410 1.00 74.19 300 ALA A CA 1
ATOM 2420 C C . ALA A 1 300 ? -6.444 -13.649 21.083 1.00 74.19 300 ALA A C 1
ATOM 2422 O O . ALA A 1 300 ? -5.244 -13.892 20.995 1.00 74.19 300 ALA A O 1
ATOM 2423 N N . ALA A 1 301 ? -7.137 -13.090 20.090 1.00 72.44 301 ALA A N 1
ATOM 2424 C CA . ALA A 1 301 ? -6.567 -12.784 18.785 1.00 72.44 301 ALA A CA 1
ATOM 2425 C C . ALA A 1 301 ? -5.531 -11.645 18.832 1.00 72.44 301 ALA A C 1
ATOM 2427 O O . ALA A 1 301 ? -4.547 -11.706 18.100 1.00 72.44 301 ALA A O 1
ATOM 2428 N N . ILE A 1 302 ? -5.687 -10.653 19.724 1.00 73.06 302 ILE A N 1
ATOM 2429 C CA . ILE A 1 302 ? -4.622 -9.675 20.019 1.00 73.06 302 ILE A CA 1
ATOM 2430 C C . ILE A 1 302 ? -3.348 -10.407 20.451 1.00 73.06 302 ILE A C 1
ATOM 2432 O O . ILE A 1 302 ? -2.288 -10.197 19.869 1.00 73.06 302 ILE A O 1
ATOM 2436 N N . THR A 1 303 ? -3.454 -11.287 21.452 1.00 75.25 303 THR A N 1
ATOM 2437 C CA . THR A 1 303 ? -2.298 -12.030 21.968 1.00 75.25 303 THR A CA 1
ATOM 2438 C C . THR A 1 303 ? -1.690 -12.938 20.901 1.00 75.25 303 THR A C 1
ATOM 2440 O O . THR A 1 303 ? -0.472 -12.972 20.762 1.00 75.25 303 THR A O 1
ATOM 2443 N N . GLU A 1 304 ? -2.513 -13.625 20.103 1.00 76.75 304 GLU A N 1
ATOM 2444 C CA . GLU A 1 304 ? -2.038 -14.471 19.003 1.00 76.75 304 GLU A CA 1
ATOM 2445 C C . GLU A 1 304 ? -1.289 -13.658 17.936 1.00 76.75 304 GLU A C 1
ATOM 2447 O O . GLU A 1 304 ? -0.212 -14.064 17.497 1.00 76.75 304 GLU A O 1
ATOM 2452 N N . TRP A 1 305 ? -1.806 -12.485 17.559 1.00 76.56 305 TRP A N 1
ATOM 2453 C CA . TRP A 1 305 ? -1.149 -11.587 16.610 1.00 76.56 305 TRP A CA 1
ATOM 2454 C C . TRP A 1 305 ? 0.183 -11.048 17.147 1.00 76.56 305 TRP A C 1
ATOM 2456 O O . TRP A 1 305 ? 1.180 -11.019 16.418 1.00 76.56 305 TRP A O 1
ATOM 2466 N N . GLU A 1 306 ? 0.225 -10.650 18.420 1.00 74.56 306 GLU A N 1
ATOM 2467 C CA . GLU A 1 306 ? 1.442 -10.177 19.088 1.00 74.56 306 GLU A CA 1
ATOM 2468 C C . GLU A 1 306 ? 2.502 -11.286 19.152 1.00 74.56 306 GLU A C 1
ATOM 2470 O O . GLU A 1 306 ? 3.663 -11.056 18.795 1.00 74.56 306 GLU A O 1
ATOM 2475 N N . ASP A 1 307 ? 2.106 -12.503 19.533 1.00 75.12 307 ASP A N 1
ATOM 2476 C CA . ASP A 1 307 ? 2.983 -13.674 19.587 1.00 75.12 307 ASP A CA 1
ATOM 2477 C C . ASP A 1 307 ? 3.495 -14.057 18.194 1.00 75.12 307 ASP A C 1
ATOM 2479 O O . ASP A 1 307 ? 4.693 -14.318 18.018 1.00 75.12 307 ASP A O 1
ATOM 2483 N N . TYR A 1 308 ? 2.617 -14.049 17.187 1.00 75.44 308 TYR A N 1
ATOM 2484 C CA . TYR A 1 308 ? 2.968 -14.318 15.796 1.00 75.44 308 TYR A CA 1
ATOM 2485 C C . TYR A 1 308 ? 3.971 -13.291 15.261 1.00 75.44 308 TYR A C 1
ATOM 2487 O O . TYR A 1 308 ? 5.021 -13.665 14.730 1.00 75.44 308 TYR A O 1
ATOM 2495 N N . SER A 1 309 ? 3.710 -12.001 15.475 1.00 70.88 309 SER A N 1
ATOM 2496 C CA . SER A 1 309 ? 4.602 -10.911 15.066 1.00 70.88 309 SER A CA 1
ATOM 2497 C C . SER A 1 309 ? 5.958 -11.006 15.772 1.00 70.88 309 SER A C 1
ATOM 2499 O O . SER A 1 309 ? 7.011 -10.893 15.139 1.00 70.88 309 SER A O 1
ATOM 2501 N N . CYS A 1 310 ? 5.959 -11.317 17.072 1.00 75.38 310 CYS A N 1
ATOM 2502 C CA . CYS A 1 310 ? 7.181 -11.545 17.840 1.00 75.38 310 CYS A CA 1
ATOM 2503 C C . CYS A 1 310 ? 7.969 -12.763 17.343 1.00 75.38 310 CYS A C 1
ATOM 2505 O O . CYS A 1 310 ? 9.205 -12.737 17.337 1.00 75.38 310 CYS A O 1
ATOM 2507 N N . LYS A 1 311 ? 7.287 -13.841 16.942 1.00 78.50 311 LYS A N 1
ATOM 2508 C CA . LYS A 1 311 ? 7.914 -15.031 16.360 1.00 78.50 311 LYS A CA 1
ATOM 2509 C C . LYS A 1 311 ? 8.576 -14.700 15.025 1.00 78.50 311 LYS A C 1
ATOM 2511 O O . LYS A 1 311 ? 9.764 -14.980 14.881 1.00 78.50 311 LYS A O 1
ATOM 2516 N N . LEU A 1 312 ? 7.856 -14.069 14.096 1.00 78.19 312 LEU A N 1
ATOM 2517 C CA . LEU A 1 312 ? 8.403 -13.668 12.796 1.00 78.19 312 LEU A CA 1
ATOM 2518 C C . LEU A 1 312 ? 9.617 -12.752 12.955 1.00 78.19 312 LEU A C 1
ATOM 2520 O O . LEU A 1 312 ? 10.640 -12.952 12.306 1.00 78.19 312 LEU A O 1
ATOM 2524 N N . HIS A 1 313 ? 9.548 -11.792 13.876 1.00 75.19 313 HIS A N 1
ATOM 2525 C CA . HIS A 1 313 ? 10.685 -10.931 14.167 1.00 75.19 313 HIS A CA 1
ATOM 2526 C C . HIS A 1 313 ? 11.899 -11.731 14.665 1.00 75.19 313 HIS A C 1
ATOM 2528 O O . HIS A 1 313 ? 13.009 -11.545 14.168 1.00 75.19 313 HIS A O 1
ATOM 2534 N N . LYS A 1 314 ? 11.709 -12.675 15.597 1.00 78.19 314 LYS A N 1
ATOM 2535 C CA . LYS A 1 314 ? 12.796 -13.562 16.046 1.00 78.19 314 LYS A CA 1
ATOM 2536 C C . LYS A 1 314 ? 13.375 -14.378 14.890 1.00 78.19 314 LYS A C 1
ATOM 2538 O O . LYS A 1 314 ? 14.591 -14.530 14.827 1.00 78.19 314 LYS A O 1
ATOM 2543 N N . GLU A 1 315 ? 12.539 -14.883 13.987 1.00 83.00 315 GLU A N 1
ATOM 2544 C CA . GLU A 1 315 ? 12.982 -15.620 12.799 1.00 83.00 315 GLU A CA 1
ATOM 2545 C C . GLU A 1 315 ? 13.816 -14.740 11.859 1.00 83.00 315 GLU A C 1
ATOM 2547 O O . GLU A 1 315 ? 14.893 -15.168 11.438 1.00 83.00 315 GLU A O 1
ATOM 2552 N N . ILE A 1 316 ? 13.397 -13.494 11.609 1.00 79.50 316 ILE A N 1
ATOM 2553 C CA . ILE A 1 316 ? 14.178 -12.500 10.852 1.00 79.50 316 ILE A CA 1
ATOM 2554 C C . ILE A 1 316 ? 15.538 -12.288 11.523 1.00 79.50 316 ILE A C 1
ATOM 2556 O O . ILE A 1 316 ? 16.578 -12.444 10.883 1.00 79.50 316 ILE A O 1
ATOM 2560 N N . LEU A 1 317 ? 15.555 -12.015 12.831 1.00 77.12 317 LEU A N 1
ATOM 2561 C CA . LEU A 1 317 ? 16.793 -11.756 13.568 1.00 77.12 317 LEU A CA 1
ATOM 2562 C C . LEU A 1 317 ? 17.752 -12.954 13.585 1.00 77.12 317 LEU A C 1
ATOM 2564 O O . LEU A 1 317 ? 18.967 -12.771 13.511 1.00 77.12 317 LEU A O 1
ATOM 2568 N N . LEU A 1 318 ? 17.226 -14.177 13.683 1.00 81.88 318 LEU A N 1
ATOM 2569 C CA . LEU A 1 318 ? 18.020 -15.408 13.612 1.00 81.88 318 LEU A CA 1
ATOM 2570 C C . LEU A 1 318 ? 18.546 -15.680 12.198 1.00 81.88 318 LEU A C 1
ATOM 2572 O O . LEU A 1 318 ? 19.598 -16.306 12.051 1.00 81.88 318 LEU A O 1
ATOM 2576 N N . SER A 1 319 ? 17.843 -15.196 11.175 1.00 82.69 319 SER A N 1
ATOM 2577 C CA . SER A 1 319 ? 18.224 -15.357 9.772 1.00 82.69 319 SER A CA 1
ATOM 2578 C C . SER A 1 319 ? 19.257 -14.322 9.320 1.00 82.69 319 SER A C 1
ATOM 2580 O O . SER A 1 319 ? 20.084 -14.640 8.468 1.00 82.69 319 SER A O 1
ATOM 2582 N N . LEU A 1 320 ? 19.296 -13.126 9.927 1.00 78.19 320 LEU A N 1
ATOM 2583 C CA . LEU A 1 320 ? 20.235 -12.047 9.571 1.00 78.19 320 LEU A CA 1
ATOM 2584 C C . LEU A 1 320 ? 21.707 -12.505 9.460 1.00 78.19 320 LEU A C 1
ATOM 2586 O O . LEU A 1 320 ? 22.334 -12.213 8.438 1.00 78.19 320 LEU A O 1
ATOM 2590 N N . PRO A 1 321 ? 22.291 -13.255 10.423 1.00 79.69 321 PRO A N 1
ATOM 2591 C CA . PRO A 1 321 ? 23.664 -13.744 10.290 1.00 79.69 321 PRO A CA 1
ATOM 2592 C C . PRO A 1 321 ? 23.850 -14.683 9.094 1.00 79.69 321 PRO A C 1
ATOM 2594 O O . PRO A 1 321 ? 24.880 -14.626 8.423 1.00 79.69 321 PRO A O 1
ATOM 2597 N N . GLN A 1 322 ? 22.857 -15.533 8.811 1.00 79.00 322 GLN A N 1
ATOM 2598 C CA . GLN A 1 322 ? 22.898 -16.449 7.673 1.00 79.00 322 GLN A CA 1
ATOM 2599 C C . GLN A 1 322 ? 22.800 -15.686 6.353 1.00 79.00 322 GLN A C 1
ATOM 2601 O O . GLN A 1 322 ? 23.570 -15.976 5.440 1.00 79.00 322 GLN A O 1
ATOM 2606 N N . TRP A 1 323 ? 21.914 -14.694 6.258 1.00 79.56 323 TRP A N 1
ATOM 2607 C CA . TRP A 1 323 ? 21.780 -13.847 5.074 1.00 79.56 323 TRP A CA 1
ATOM 2608 C C . TRP A 1 323 ? 23.068 -13.077 4.774 1.00 79.56 323 TRP A C 1
ATOM 2610 O O . TRP A 1 323 ? 23.490 -13.038 3.620 1.00 79.56 323 TRP A O 1
ATOM 2620 N N . ARG A 1 324 ? 23.764 -12.567 5.801 1.00 71.62 324 ARG A N 1
ATOM 2621 C CA . ARG A 1 324 ? 25.102 -11.972 5.630 1.00 71.62 324 ARG A CA 1
ATOM 2622 C C . ARG A 1 324 ? 26.138 -12.990 5.161 1.00 71.62 324 ARG A C 1
ATOM 2624 O O . ARG A 1 324 ? 26.886 -12.716 4.228 1.00 71.62 324 ARG A O 1
ATOM 2631 N N . ALA A 1 325 ? 26.185 -14.167 5.790 1.00 73.19 325 ALA A N 1
ATOM 2632 C CA . ALA A 1 325 ? 27.159 -15.205 5.449 1.00 73.19 325 ALA A CA 1
ATOM 2633 C C . ALA A 1 325 ? 27.006 -15.709 4.004 1.00 73.19 325 ALA A C 1
ATOM 2635 O O . ALA A 1 325 ? 28.003 -16.003 3.352 1.00 73.19 325 ALA A O 1
ATOM 2636 N N . HIS A 1 326 ? 25.772 -15.769 3.498 1.00 71.38 326 HIS A N 1
ATOM 2637 C CA . HIS A 1 326 ? 25.466 -16.187 2.128 1.00 71.38 326 HIS A CA 1
ATOM 2638 C C . HIS A 1 326 ? 25.459 -15.030 1.122 1.00 71.38 326 HIS A C 1
ATOM 2640 O O . HIS A 1 326 ? 25.064 -15.243 -0.020 1.00 71.38 326 HIS A O 1
ATOM 2646 N N . GLN A 1 327 ? 25.864 -13.818 1.527 1.00 63.94 327 GLN A N 1
ATOM 2647 C CA . GLN A 1 327 ? 25.805 -12.617 0.687 1.00 63.94 327 GLN A CA 1
ATOM 2648 C C . GLN A 1 327 ? 24.409 -12.349 0.095 1.00 63.94 327 GLN A C 1
ATOM 2650 O O . GLN A 1 327 ? 24.283 -11.749 -0.962 1.00 63.94 327 GLN A O 1
ATOM 2655 N N . ALA A 1 328 ? 23.347 -12.780 0.777 1.00 62.66 328 ALA A N 1
ATOM 2656 C CA . ALA A 1 328 ? 21.981 -12.378 0.442 1.00 62.66 328 ALA A CA 1
ATOM 2657 C C . ALA A 1 328 ? 21.700 -10.933 0.889 1.00 62.66 328 ALA A C 1
ATOM 2659 O O . ALA A 1 328 ? 20.767 -10.302 0.408 1.00 62.66 328 ALA A O 1
ATOM 2660 N N . ILE A 1 329 ? 22.520 -10.426 1.814 1.00 63.34 329 ILE A N 1
ATOM 2661 C CA . ILE A 1 329 ? 22.543 -9.049 2.288 1.00 63.34 329 ILE A CA 1
ATOM 2662 C C . ILE A 1 329 ? 23.978 -8.530 2.164 1.00 63.34 329 ILE A C 1
ATOM 2664 O O . ILE A 1 329 ? 24.905 -9.147 2.697 1.00 63.34 329 ILE A O 1
ATOM 2668 N N . TYR A 1 330 ? 24.156 -7.389 1.497 1.00 59.66 330 TYR A N 1
ATOM 2669 C CA . TYR A 1 330 ? 25.455 -6.742 1.320 1.00 59.66 330 TYR A CA 1
ATOM 2670 C C . TYR A 1 330 ? 25.561 -5.515 2.227 1.00 59.66 330 TYR A C 1
ATOM 2672 O O . TYR A 1 330 ? 24.730 -4.617 2.173 1.00 59.66 330 TYR A O 1
ATOM 2680 N N . SER A 1 331 ? 26.613 -5.446 3.044 1.00 53.22 331 SER A N 1
ATOM 2681 C CA . SER A 1 331 ? 27.002 -4.187 3.684 1.00 53.22 331 SER A CA 1
ATOM 2682 C C . SER A 1 331 ? 27.851 -3.398 2.694 1.00 53.22 331 SER A C 1
ATOM 2684 O O . SER A 1 331 ? 29.050 -3.654 2.563 1.00 53.22 331 SER A O 1
ATOM 2686 N N . VAL A 1 332 ? 27.238 -2.459 1.979 1.00 51.44 332 VAL A N 1
ATOM 2687 C CA . VAL A 1 332 ? 27.986 -1.516 1.145 1.00 51.44 332 VAL A CA 1
ATOM 2688 C C . VAL A 1 332 ? 28.643 -0.503 2.081 1.00 51.44 332 VAL A C 1
ATOM 2690 O O . VAL A 1 332 ? 27.968 0.241 2.791 1.00 51.44 332 VAL A O 1
ATOM 2693 N N . LYS A 1 333 ? 29.978 -0.512 2.151 1.00 45.50 333 LYS A N 1
ATOM 2694 C CA . LYS A 1 333 ? 30.714 0.567 2.815 1.00 45.50 333 LYS A CA 1
ATOM 2695 C C . LYS A 1 333 ? 30.701 1.766 1.880 1.00 45.50 333 LYS A C 1
ATOM 2697 O O . LYS A 1 333 ? 31.268 1.690 0.796 1.00 45.50 333 LYS A O 1
ATOM 2702 N N . PHE A 1 334 ? 30.061 2.844 2.306 1.00 40.00 334 PHE A N 1
ATOM 2703 C CA . PHE A 1 334 ? 30.161 4.123 1.621 1.00 40.00 334 PHE A CA 1
ATOM 2704 C C . PHE A 1 334 ? 31.496 4.766 2.006 1.00 40.00 334 PHE A C 1
ATOM 2706 O O . PHE A 1 334 ? 31.715 5.081 3.179 1.00 40.00 334 PHE A O 1
ATOM 2713 N N . ASP A 1 335 ? 32.399 4.914 1.037 1.00 39.88 335 ASP A N 1
ATOM 2714 C CA . ASP A 1 335 ? 33.517 5.844 1.175 1.00 39.88 335 ASP A CA 1
ATOM 2715 C C . ASP A 1 335 ? 32.921 7.260 1.122 1.00 39.88 335 ASP A C 1
ATOM 2717 O O . ASP A 1 335 ? 32.307 7.640 0.124 1.00 39.88 335 ASP A O 1
ATOM 2721 N N . VAL A 1 336 ? 33.018 7.982 2.243 1.00 38.56 336 VAL A N 1
ATOM 2722 C CA . VAL A 1 336 ? 32.540 9.369 2.413 1.00 38.56 336 VAL A CA 1
ATOM 2723 C C . VAL A 1 336 ? 33.453 10.351 1.696 1.00 38.56 336 VAL A C 1
ATOM 2725 O O . VAL A 1 336 ? 34.690 10.215 1.858 1.00 38.56 336 VAL A O 1
#

Radius of gyration: 22.47 Å; Cα contacts (8 Å, |Δi|>4): 500; chains: 1; bounding box: 57×57×57 Å

Sequence (336 aa):
RLKEKVEETFGCEYELVTEFTGLISWSRGASIGWHSDDNRPYLKQRDFTAVCYLNSYGKDFEGGLFHFQDGEPKTIAPMVGDAVIYTADGRNTHSVDEVTSGERLTLTLWFSRDSSHDEDAKLILLLEENVLHKSNNVPWSLLPLPASDNMYWFSPHQASNQDIGFDIRLGRLHALGFDVYYSRDMNFGSDLSELLMEPMQLARRDQLLDHKFVNVLHSLQVGEYVNLYDEQVAQFYFWEGCKSQAFTNEVQSGKAVRLSRSQSEKITRVNSVFLKDTKLVETVFQSAGQCYFNLATFSAAITEWEDYSCKLHKEILLSLPQWRAHQAIYSVKFDV

Nearest PDB structures (foldseek):
  8k0m-assembly1_A  TM=7.407E-01  e=1.482E-07  Homo sapiens
  6ax6-assembly1_A  TM=9.133E-01  e=3.684E-05  Acanthamoeba polyphaga mimivirus
  6ax7-assembly1_A  TM=8.841E-01  e=8.644E-05  Acanthamoeba polyphaga mimivirus
  6tez-assembly1_A-2  TM=8.895E-01  e=3.384E-04  Homo sapiens
  6fxk-assembly1_A-2  TM=8.790E-01  e=3.020E-04  Homo sapiens

Secondary structure (DSSP, 8-state):
-HHHHHHHHHT-TT--EEEEEEEEEE-TT--EEEE-TT-SGGGTT--EEEEEESS-BTTTEEE--EEESSSSSSEE---TT-EEEEESSGGG-EEEPPEEEE-EEEEEEEEES-GGG-HHHHHHHHHHHHHHTTTS--GGGGSPPPPPGGGTEE-GGG-S-TTS-EEHHHHHHHHTT-EEEESS---TTS-THHHHTS-EEEEETTEEEEEEESSHHHHHHHHHHHHHHHHHHHHHHHHSTTS------------EEEPPHHHHHHHHHHHHHHBS-HHHHHHHH---TT----HHHHHHHHHHHHHHHHHHHHHHHHHHHHHHHTTSS-------

pLDDT: mean 77.45, std 18.95, range [24.16, 98.38]

Mean predicted aligned error: 10.82 Å

Solvent-accessible surface area (backbone atoms only — not comparable to full-atom values): 19074 Å² total; per-residue (Å²): 105,72,67,56,51,53,19,63,74,69,74,40,73,92,50,66,30,52,42,46,79,42,84,42,77,38,46,33,72,38,60,43,72,82,42,33,68,27,76,44,86,96,29,54,69,35,50,31,35,36,42,33,27,71,44,25,57,82,75,50,19,34,62,50,39,41,31,35,80,58,75,80,78,38,62,48,84,50,43,57,73,41,71,51,73,50,53,14,41,76,84,50,28,25,32,30,44,48,15,72,36,55,51,49,37,32,45,35,37,34,25,11,68,53,66,92,44,34,37,62,60,54,52,51,51,55,55,50,54,59,63,72,54,70,84,58,98,60,89,68,86,71,65,77,80,77,74,63,67,77,79,38,52,46,48,78,86,78,56,92,54,90,83,54,33,31,31,49,67,60,36,51,40,42,25,70,55,34,45,64,39,61,87,70,85,83,66,94,84,59,74,69,68,59,56,54,64,39,57,28,27,49,26,43,91,64,33,31,46,78,52,76,31,65,18,54,65,58,46,42,56,45,50,51,49,44,49,51,47,51,51,47,45,48,52,44,52,68,63,52,74,78,68,81,92,84,86,92,67,92,70,70,76,49,62,61,45,73,59,48,71,70,57,50,53,51,28,54,51,50,39,63,69,40,42,60,42,60,70,56,34,37,68,46,68,51,58,52,86,77,68,88,83,52,61,39,60,51,52,50,44,46,54,50,51,52,51,50,52,53,48,53,50,51,51,51,64,66,41,49,64,55,34,46,75,69,61,75,44,74,88,80,80,79,87,128

Organism: Gossypium aridum (NCBI:txid34290)

Foldseek 3Di:
DQVCVLCVVVVNPPLKAWLDKDWDKAFAFDKWDWDFQCRDPVRVQFFKKKKAWQAFEPPQWDFFWKAFPDDPPGIDRDHHGDMDMDTRDPVGTMITTGTHDHMTTIIMITMGSDPVSHPLLVVLVLLVVVVVVVPDPDLPSPQDDDDDQVVQWDAPPPDPDPLGTAGNLQLLCVLLQKFKFDPDDDDVPDDCSVQQQPWIWIDHDQKTFPDIARGSSRVSVLSVLVVVVLVVVVVVCVVVVPDDDDDPDDQPQGDIDGDDPVRVVRRVVVCVNGVVDSVVSCVTNPRPPDRDDGSSSSVVSSVVVSVVSVVVSVVVSVCSVVCVVVVVDDDDDDPD